Protein AF-0000000086060102 (afdb_homodimer)

Nearest PDB structures (foldseek):
  3urg-assembly1_A  TM=8.839E-01  e=3.719E-09  Nostoc sp. PCC 7120 = FACHB-418
  2p0q-assembly1_A  TM=8.408E-01  e=8.972E-09  Nostoc sp. PCC 7120 = FACHB-418
  7csp-assembly2_B  TM=5.349E-01  e=4.232E-01  Mus musculus
  7cso-assembly4_D  TM=5.113E-01  e=1.947E+00  Mus musculus
  7nyo-assembly2_DDD  TM=5.504E-01  e=4.429E+00  Homo sapiens

Secondary structure (DSSP, 8-state):
--HHHHHHHHHHHIIIIITT--SHHHHHHHHHHHHHHH--SSEEEEE-S--TT--PPTT-EEEEEEE-S--S-SS--EEEEEETTEEEEEEGGGEEE-S--HHHHHHHHHHHHHHHHTTT--/--HHHHHHHHHHHIIIIITT--SHHHHHHHHHHHHHHH--SSEEEEE-S--TT--PPTT-EEEEEEE-S--S-SS--EEEEEETTEEEEEEGGGEEE-S--HHHHHHHHHHHHHHHHTTT--

Solvent-accessible surface area (backbone atoms only — not comparable to full-atom values): 13382 Å² total; per-residue (Å²): 134,55,71,65,58,48,51,56,46,48,53,48,45,40,67,69,31,45,70,87,24,90,44,61,63,42,32,32,52,29,44,53,51,51,46,62,70,45,42,69,70,65,40,51,26,28,27,72,46,68,47,59,54,34,71,60,46,63,70,43,70,37,44,34,62,46,67,45,89,68,83,75,36,58,80,62,55,46,28,21,28,51,57,94,92,29,68,23,22,38,57,48,83,28,47,40,75,65,90,67,58,67,54,31,50,49,47,54,49,49,45,49,52,43,62,73,43,51,78,62,81,106,135,53,71,64,59,48,50,54,47,47,52,48,45,40,67,70,31,46,71,88,23,90,45,61,63,43,32,31,52,31,45,53,51,50,45,60,70,45,42,71,69,66,41,52,28,28,26,73,46,67,46,57,55,34,72,62,47,63,70,44,69,35,43,34,62,46,68,44,90,68,82,74,35,59,80,61,54,46,28,21,29,51,57,95,94,28,67,23,23,41,57,49,81,28,46,40,76,63,91,66,58,67,54,32,50,48,46,53,50,50,46,49,53,45,61,74,42,50,78,63,82,106

Sequence (244 aa):
MTQETNKERNKRIRREILTDAYTASERAISWCYYLECEMTFPFQARCVEERGISPLREVEKVPVVGMTDEVVSSREMFVLVEWMDREFGVLLSQLEVLDVDQDTRDAVDDWHYWNGDGDRLGMTQETNKERNKRIRREILTDAYTASERAISWCYYLECEMTFPFQARCVEERGISPLREVEKVPVVGMTDEVVSSREMFVLVEWMDREFGVLLSQLEVLDVDQDTRDAVDDWHYWNGDGDRLG

InterPro domains:
  IPR020994 Uncharacterised protein family, calcium binding protein, CcbP [PF11535] (11-114)

Foldseek 3Di:
DDPVVVVVLVVVCCVQQVVPQPDLQSSLVSLQVLLQVQFDDWFKKFFCDDDPVDPDDGGDIWIFGGWDPDDPDSLWTWTWTADPNDTDTDTLLRIDTDDGDPSNNSSSVSSNVCSVCVVPPD/DDPVVVVVLVVVCCVQQVVPQPDLQSSLVSLQVLLQVQFDDWFKKFFCDDDPVDPDDGGDIWIFGGFDPDDPDSLWTWTWTADPNDTDTDTLLRIDTDDGDPSNNSSSVSSNVCSVCVVPPD

Structure (mmCIF, N/CA/C/O backbone):
data_AF-0000000086060102-model_v1
#
loop_
_entity.id
_entity.type
_entity.pdbx_description
1 polymer 'Calcium-binding protein'
#
loop_
_atom_site.group_PDB
_atom_site.id
_atom_site.type_symbol
_atom_site.label_atom_id
_atom_site.label_alt_id
_atom_site.label_comp_id
_atom_site.label_asym_id
_atom_site.label_entity_id
_atom_site.label_seq_id
_atom_site.pdbx_PDB_ins_code
_atom_site.Cartn_x
_atom_site.Cartn_y
_atom_site.Cartn_z
_atom_site.occupancy
_atom_site.B_iso_or_equiv
_atom_site.auth_seq_id
_atom_site.auth_comp_id
_atom_site.auth_asym_id
_atom_site.auth_atom_id
_atom_site.pdbx_PDB_model_num
ATOM 1 N N . MET A 1 1 ? 16.828 -21 -11.156 1 59.12 1 MET A N 1
ATOM 2 C CA . MET A 1 1 ? 15.906 -20.734 -12.242 1 59.12 1 MET A CA 1
ATOM 3 C C . MET A 1 1 ? 16.594 -20.875 -13.594 1 59.12 1 MET A C 1
ATOM 5 O O . MET A 1 1 ? 17.578 -20.188 -13.867 1 59.12 1 MET A O 1
ATOM 9 N N . THR A 1 2 ? 16.25 -21.984 -14.312 1 75.69 2 THR A N 1
ATOM 10 C CA . THR A 1 2 ? 16.969 -22.297 -15.539 1 75.69 2 THR A CA 1
ATOM 11 C C . THR A 1 2 ? 16.531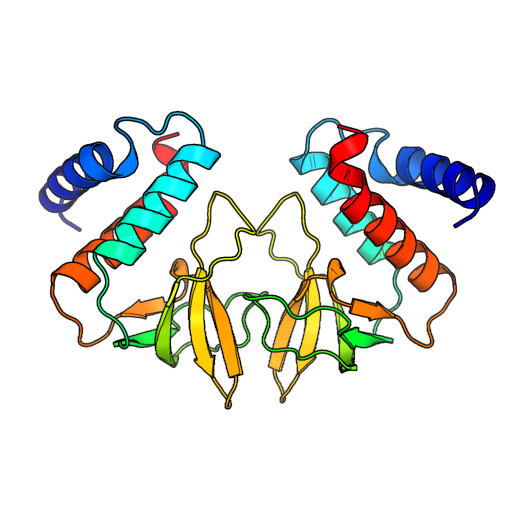 -21.391 -16.688 1 75.69 2 THR A C 1
ATOM 13 O O . THR A 1 2 ? 15.484 -20.75 -16.594 1 75.69 2 THR A O 1
ATOM 16 N N . GLN A 1 3 ? 17.438 -21.156 -17.531 1 76.38 3 GLN A N 1
ATOM 17 C CA . GLN A 1 3 ? 17.219 -20.375 -18.734 1 76.38 3 GLN A CA 1
ATOM 18 C C . GLN A 1 3 ? 15.93 -20.797 -19.438 1 76.38 3 GLN A C 1
ATOM 20 O O . GLN A 1 3 ? 15.188 -19.938 -19.938 1 76.38 3 GLN A O 1
ATOM 25 N N . GLU A 1 4 ? 15.656 -22.109 -19.406 1 77.62 4 GLU A N 1
ATOM 26 C CA . GLU A 1 4 ? 14.469 -22.625 -20.078 1 77.62 4 GLU A CA 1
ATOM 27 C C . GLU A 1 4 ? 13.195 -22.219 -19.344 1 77.62 4 GLU A C 1
ATOM 29 O O . GLU A 1 4 ? 12.195 -21.859 -19.969 1 77.62 4 GLU A O 1
ATOM 34 N N . THR A 1 5 ? 13.281 -22.281 -18.109 1 84.31 5 THR A N 1
ATOM 35 C CA . THR A 1 5 ? 12.133 -21.891 -17.312 1 84.31 5 THR A CA 1
ATOM 36 C C . THR A 1 5 ? 11.82 -20.406 -17.516 1 84.31 5 THR A C 1
ATOM 38 O O . THR A 1 5 ? 10.656 -20.016 -17.609 1 84.31 5 THR A O 1
ATOM 41 N N . ASN A 1 6 ? 12.836 -19.781 -17.75 1 89.25 6 ASN A N 1
ATOM 42 C CA . ASN A 1 6 ? 12.656 -18.344 -17.953 1 89.25 6 ASN A CA 1
ATOM 43 C C . ASN A 1 6 ? 12.078 -18.031 -19.328 1 89.25 6 ASN A C 1
ATOM 45 O O . ASN A 1 6 ? 11.281 -17.109 -19.469 1 89.25 6 ASN A O 1
ATOM 49 N N . LYS A 1 7 ? 12.547 -18.828 -20.25 1 90.81 7 LYS A N 1
ATOM 50 C CA . LYS A 1 7 ? 12.031 -18.625 -21.594 1 90.81 7 LYS A CA 1
ATOM 51 C C . LYS A 1 7 ? 10.531 -18.891 -21.656 1 90.81 7 LYS A C 1
ATOM 53 O O . LYS A 1 7 ? 9.781 -18.125 -22.266 1 90.81 7 LYS A O 1
ATOM 58 N N . GLU A 1 8 ? 10.102 -19.984 -21.125 1 91.94 8 GLU A N 1
ATOM 59 C CA . GLU A 1 8 ? 8.688 -20.328 -21.094 1 91.94 8 GLU A CA 1
ATOM 60 C C . GLU A 1 8 ? 7.879 -19.297 -20.312 1 91.94 8 GLU A C 1
ATOM 62 O O . GLU A 1 8 ? 6.773 -18.938 -20.719 1 91.94 8 GLU A O 1
ATOM 67 N N . ARG A 1 9 ? 8.422 -18.922 -19.25 1 93.12 9 ARG A N 1
ATOM 68 C CA . ARG A 1 9 ? 7.777 -17.906 -18.422 1 93.12 9 ARG A CA 1
ATOM 69 C C . ARG A 1 9 ? 7.625 -16.594 -19.203 1 93.12 9 ARG A C 1
ATOM 71 O O . ARG A 1 9 ? 6.562 -15.977 -19.188 1 93.12 9 ARG A O 1
ATOM 78 N N . ASN A 1 10 ? 8.648 -16.25 -19.875 1 94.06 10 ASN A N 1
ATOM 79 C CA . ASN A 1 10 ? 8.609 -15.031 -20.672 1 94.06 10 ASN A CA 1
ATOM 80 C C . ASN A 1 10 ? 7.527 -15.102 -21.75 1 94.06 10 ASN A C 1
ATOM 82 O O . ASN A 1 10 ? 6.805 -14.133 -21.969 1 94.06 10 ASN A O 1
ATOM 86 N N . LYS A 1 11 ? 7.523 -16.203 -22.391 1 94.38 11 LYS A N 1
ATOM 87 C CA . LYS A 1 11 ? 6.492 -16.391 -23.406 1 94.38 11 LYS A CA 1
ATOM 88 C C . LYS A 1 11 ? 5.094 -16.281 -22.812 1 94.38 11 LYS A C 1
ATOM 90 O O . LYS A 1 11 ? 4.219 -15.625 -23.375 1 94.38 11 LYS A O 1
ATOM 95 N N . ARG A 1 12 ? 4.926 -16.891 -21.719 1 95.38 12 ARG A N 1
ATOM 96 C CA . ARG A 1 12 ? 3.637 -16.859 -21.031 1 95.38 12 ARG A CA 1
ATOM 97 C C . ARG A 1 12 ? 3.275 -15.445 -20.625 1 95.38 12 ARG A C 1
ATOM 99 O O . ARG A 1 12 ? 2.156 -14.984 -20.859 1 95.38 12 ARG A O 1
ATOM 106 N N . ILE A 1 13 ? 4.172 -14.727 -20.016 1 95.12 13 ILE A N 1
ATOM 107 C CA . ILE A 1 13 ? 3.943 -13.359 -19.547 1 95.12 13 ILE A CA 1
ATOM 108 C C . ILE A 1 13 ? 3.623 -12.461 -20.75 1 95.12 13 ILE A C 1
ATOM 110 O O . ILE A 1 13 ? 2.732 -11.617 -20.672 1 95.12 13 ILE A O 1
ATOM 114 N N . ARG A 1 14 ? 4.371 -12.664 -21.812 1 95.25 14 ARG A N 1
ATOM 115 C CA . ARG A 1 14 ? 4.105 -11.867 -23.016 1 95.25 14 ARG A CA 1
ATOM 116 C C . ARG A 1 14 ? 2.691 -12.117 -23.531 1 95.25 14 ARG A C 1
ATOM 118 O O . ARG A 1 14 ? 1.974 -11.172 -23.859 1 95.25 14 ARG A O 1
ATOM 125 N N . ARG A 1 15 ? 2.305 -13.305 -23.594 1 95.88 15 ARG A N 1
ATOM 126 C CA . ARG A 1 15 ? 1.016 -13.688 -24.156 1 95.88 15 ARG A CA 1
ATOM 127 C C . ARG A 1 15 ? -0.131 -13.266 -23.25 1 95.88 15 ARG A C 1
ATOM 129 O O . ARG A 1 15 ? -1.146 -12.75 -23.719 1 95.88 15 ARG A O 1
ATOM 136 N N . GLU A 1 16 ? 0.028 -13.484 -21.969 1 95.62 16 GLU A N 1
ATOM 137 C CA . GLU A 1 16 ? -1.075 -13.32 -21.016 1 95.62 16 GLU A CA 1
ATOM 138 C C . GLU A 1 16 ? -1.132 -11.891 -20.484 1 95.62 16 GLU A C 1
ATOM 140 O O . GLU A 1 16 ? -2.203 -11.398 -20.125 1 95.62 16 GLU A O 1
ATOM 145 N N . ILE A 1 17 ? 0.034 -11.18 -20.453 1 95.56 17 ILE A N 1
ATOM 146 C CA . ILE A 1 17 ? 0.089 -9.906 -19.75 1 95.56 17 ILE A CA 1
ATOM 147 C C . ILE A 1 17 ? 0.401 -8.781 -20.734 1 95.56 17 ILE A C 1
ATOM 149 O O . ILE A 1 17 ? -0.274 -7.75 -20.734 1 95.56 17 ILE A O 1
ATOM 153 N N . LEU A 1 18 ? 1.316 -8.93 -21.672 1 95.19 18 LEU A N 1
ATOM 154 C CA . LEU A 1 18 ? 1.938 -7.824 -22.391 1 95.19 18 LEU A CA 1
ATOM 155 C C . LEU A 1 18 ? 1.266 -7.605 -23.734 1 95.19 18 LEU A C 1
ATOM 157 O O . LEU A 1 18 ? 1.419 -6.543 -24.344 1 95.19 18 LEU A O 1
ATOM 161 N N . THR A 1 19 ? 0.539 -8.57 -24.297 1 94.19 19 THR A N 1
ATOM 162 C CA . THR A 1 19 ? 0.024 -8.516 -25.656 1 94.19 19 THR A CA 1
ATOM 163 C C . THR A 1 19 ? -0.756 -7.23 -25.891 1 94.19 19 THR A C 1
ATOM 165 O O . THR A 1 19 ? -0.525 -6.531 -26.891 1 94.19 19 THR A O 1
ATOM 168 N N . ASP A 1 20 ? -1.619 -6.766 -25.078 1 93.88 20 ASP A N 1
ATOM 169 C CA . ASP A 1 20 ? -2.455 -5.59 -25.297 1 93.88 20 ASP A CA 1
ATOM 170 C C . ASP A 1 20 ? -2.326 -4.602 -24.141 1 93.88 20 ASP A C 1
ATOM 172 O O . ASP A 1 20 ? -3.268 -3.865 -23.844 1 93.88 20 ASP A O 1
ATOM 176 N N . ALA A 1 21 ? -1.286 -4.648 -23.438 1 95.62 21 ALA A N 1
ATOM 177 C CA . ALA A 1 21 ? -1.018 -3.781 -22.297 1 95.62 21 ALA A CA 1
ATOM 178 C C . ALA A 1 21 ? 0.251 -2.963 -22.516 1 95.62 21 ALA A C 1
ATOM 180 O O . ALA A 1 21 ? 1.354 -3.422 -22.203 1 95.62 21 ALA A O 1
ATOM 181 N N . TYR A 1 22 ? 0.11 -1.714 -22.969 1 94.94 22 TYR A N 1
ATOM 182 C CA . TYR A 1 22 ? 1.25 -0.94 -23.453 1 94.94 22 TYR A CA 1
ATOM 183 C C . TYR A 1 22 ? 1.698 0.074 -22.406 1 94.94 22 TYR A C 1
ATOM 185 O O . TYR A 1 22 ? 2.781 0.652 -22.516 1 94.94 22 TYR A O 1
ATOM 193 N N . THR A 1 23 ? 0.917 0.319 -21.422 1 93.38 23 THR A N 1
ATOM 194 C CA . THR A 1 23 ? 1.262 1.248 -20.359 1 93.38 23 THR A CA 1
ATOM 195 C C . THR A 1 23 ? 1.376 0.517 -19.016 1 93.38 23 THR A C 1
ATOM 197 O O . THR A 1 23 ? 0.862 -0.594 -18.875 1 93.38 23 THR A O 1
ATOM 200 N N . ALA A 1 24 ? 2.002 1.102 -18.141 1 89.44 24 ALA A N 1
ATOM 201 C CA . ALA A 1 24 ? 2.158 0.521 -16.797 1 89.44 24 ALA A CA 1
ATOM 202 C C . ALA A 1 24 ? 0.801 0.199 -16.188 1 89.44 24 ALA A C 1
ATOM 204 O O . ALA A 1 24 ? 0.637 -0.84 -15.539 1 89.44 24 ALA A O 1
ATOM 205 N N . SER A 1 25 ? -0.11 1.132 -16.406 1 91.25 25 SER A N 1
ATOM 206 C CA . SER A 1 25 ? -1.451 0.947 -15.859 1 91.25 25 SER A CA 1
ATOM 207 C C . SER A 1 25 ? -2.15 -0.246 -16.5 1 91.25 25 SER A C 1
ATOM 209 O O . SER A 1 25 ? -2.822 -1.021 -15.82 1 91.25 25 SER A O 1
ATOM 211 N N . GLU A 1 26 ? -1.968 -0.38 -17.75 1 95.38 26 GLU A N 1
ATOM 212 C CA . GLU A 1 26 ? -2.574 -1.501 -18.453 1 95.38 26 GLU A CA 1
ATOM 213 C C . GLU A 1 26 ? -1.956 -2.828 -18.031 1 95.38 26 GLU A C 1
ATOM 215 O O . GLU A 1 26 ? -2.666 -3.82 -17.844 1 95.38 26 GLU A O 1
ATOM 220 N N . ARG A 1 27 ? -0.706 -2.857 -17.875 1 95.56 27 ARG A N 1
ATOM 221 C CA . ARG A 1 27 ? -0.009 -4.059 -17.422 1 95.56 27 ARG A CA 1
ATOM 222 C C . ARG A 1 27 ? -0.45 -4.461 -16.031 1 95.56 27 ARG A C 1
ATOM 224 O O . ARG A 1 27 ? -0.627 -5.648 -15.742 1 95.56 27 ARG A O 1
ATOM 231 N N . ALA A 1 28 ? -0.632 -3.443 -15.195 1 94.5 28 ALA A N 1
ATOM 232 C CA . ALA A 1 28 ? -1.115 -3.723 -13.852 1 94.5 28 ALA A CA 1
ATOM 233 C C . ALA A 1 28 ? -2.482 -4.398 -13.883 1 94.5 28 ALA A C 1
ATOM 235 O O . ALA A 1 28 ? -2.711 -5.387 -13.18 1 94.5 28 ALA A O 1
ATOM 236 N N . ILE A 1 29 ? -3.332 -3.836 -14.672 1 95.12 29 ILE A N 1
ATOM 237 C CA . ILE A 1 29 ? -4.668 -4.406 -14.805 1 95.12 29 ILE A CA 1
ATOM 238 C C . ILE A 1 29 ? -4.566 -5.844 -15.305 1 95.12 29 ILE A C 1
ATOM 240 O O . ILE A 1 29 ? -5.238 -6.738 -14.781 1 95.12 29 ILE A O 1
ATOM 244 N N . SER A 1 30 ? -3.82 -6.055 -16.281 1 96.44 30 SER A N 1
ATOM 245 C CA . SER A 1 30 ? -3.646 -7.383 -16.859 1 96.44 30 SER A CA 1
ATOM 246 C C . SER A 1 30 ? -3.111 -8.367 -15.812 1 96.44 30 SER A C 1
ATOM 248 O O . SER A 1 30 ? -3.594 -9.5 -15.719 1 96.44 30 SER A O 1
ATOM 250 N N . TRP A 1 31 ? -2.154 -7.941 -15.07 1 96.19 31 TRP A N 1
ATOM 251 C CA . TRP A 1 31 ? -1.62 -8.797 -14.008 1 96.19 31 TRP A CA 1
ATOM 252 C C . TRP A 1 31 ? -2.705 -9.148 -13 1 96.19 31 TRP A C 1
ATOM 254 O O . TRP A 1 31 ? -2.83 -10.312 -12.594 1 96.19 31 TRP A O 1
ATOM 264 N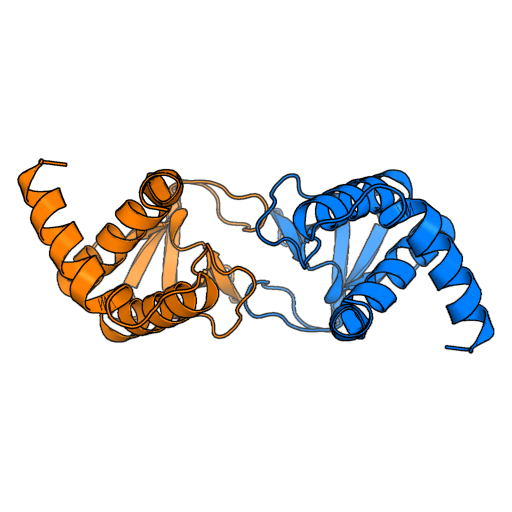 N . CYS A 1 32 ? -3.381 -8.172 -12.586 1 96.12 32 CYS A N 1
ATOM 265 C CA . CYS A 1 32 ? -4.434 -8.406 -11.609 1 96.12 32 CYS A CA 1
ATOM 266 C C . CYS A 1 32 ? -5.414 -9.461 -12.102 1 96.12 32 CYS A C 1
ATOM 268 O O . CYS A 1 32 ? -5.738 -10.406 -11.383 1 96.12 32 CYS A O 1
ATOM 270 N N . TYR A 1 33 ? -5.832 -9.352 -13.32 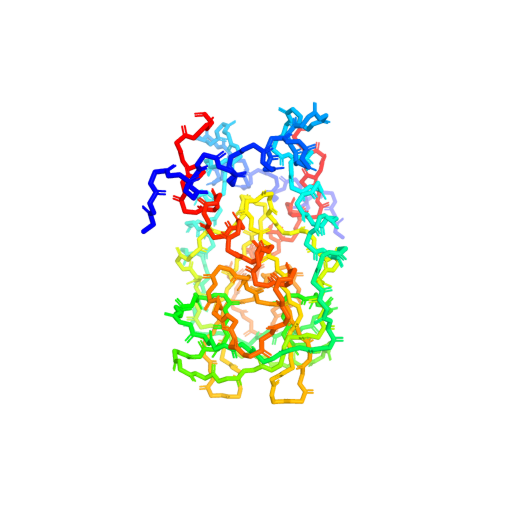1 96.12 33 TYR A N 1
ATOM 271 C CA . TYR A 1 33 ? -6.781 -10.289 -13.906 1 96.12 33 TYR A CA 1
ATOM 272 C C . TYR A 1 33 ? -6.164 -11.68 -14.039 1 96.12 33 TYR A C 1
ATOM 274 O O . TYR A 1 33 ? -6.805 -12.688 -13.727 1 96.12 33 TYR A O 1
ATOM 282 N N . TYR A 1 34 ? -4.973 -11.75 -14.562 1 97.62 34 TYR A N 1
ATOM 283 C CA . TYR A 1 34 ? -4.266 -13.016 -14.734 1 97.62 34 TYR A CA 1
ATOM 284 C C . TYR A 1 34 ? -4.145 -13.758 -13.406 1 97.62 34 TYR A C 1
ATOM 286 O O . TYR A 1 34 ? -4.484 -14.938 -13.32 1 97.62 34 TYR A O 1
ATOM 294 N N . LEU A 1 35 ? -3.684 -13.07 -12.367 1 98 35 LEU A N 1
ATOM 295 C CA . LEU A 1 35 ? -3.508 -13.68 -11.055 1 98 35 LEU A CA 1
ATOM 296 C C . LEU A 1 35 ? -4.848 -14.141 -10.484 1 98 35 LEU A C 1
ATOM 298 O O . LEU A 1 35 ? -4.961 -15.266 -9.984 1 98 35 LEU A O 1
ATOM 302 N N . GLU A 1 36 ? -5.801 -13.281 -10.57 1 97.62 36 GLU A N 1
ATOM 303 C CA . GLU A 1 36 ? -7.133 -13.609 -10.07 1 97.62 36 GLU A CA 1
ATOM 304 C C . GLU A 1 36 ? -7.684 -14.859 -10.75 1 97.62 36 GLU A C 1
ATOM 306 O O . GLU A 1 36 ? -8.328 -15.688 -10.109 1 97.62 36 GLU A O 1
ATOM 311 N N . CYS A 1 37 ? -7.477 -14.992 -11.992 1 97.69 37 CYS A N 1
ATOM 312 C CA . CYS A 1 37 ? -8 -16.109 -12.781 1 97.69 37 CYS A CA 1
ATOM 313 C C . CYS A 1 37 ? -7.254 -17.391 -12.477 1 97.69 37 CYS A C 1
ATOM 315 O O . CYS A 1 37 ? -7.855 -18.469 -12.414 1 97.69 37 CYS A O 1
ATOM 317 N N . GLU A 1 38 ? -5.973 -17.312 -12.32 1 98.31 38 GLU A N 1
ATOM 318 C CA . GLU A 1 38 ? -5.137 -18.516 -12.25 1 98.31 38 GLU A CA 1
ATOM 319 C C . GLU A 1 38 ? -5.031 -19.031 -10.812 1 98.31 38 GLU A C 1
ATOM 321 O O . GLU A 1 38 ? -4.84 -20.219 -10.586 1 98.31 38 GLU A O 1
ATOM 326 N N . MET A 1 39 ? -5.109 -18.188 -9.844 1 98.62 39 MET A N 1
ATOM 327 C CA . MET A 1 39 ? -4.941 -18.609 -8.453 1 98.62 39 MET A CA 1
ATOM 328 C C . MET A 1 39 ? -6.23 -19.203 -7.906 1 98.62 39 MET A C 1
ATOM 330 O O . MET A 1 39 ? -7.32 -18.688 -8.164 1 98.62 39 MET A O 1
ATOM 334 N N . THR A 1 40 ? -6.086 -20.25 -7.109 1 98.75 40 THR A N 1
ATOM 335 C CA . THR A 1 40 ? -7.211 -20.859 -6.418 1 98.75 40 THR A CA 1
ATOM 336 C C . THR A 1 40 ? -7.195 -20.516 -4.934 1 98.75 40 THR A C 1
ATOM 338 O O . THR A 1 40 ? -6.277 -20.906 -4.207 1 98.75 40 THR A O 1
ATOM 341 N N . PHE A 1 41 ? -8.234 -19.891 -4.445 1 98.44 41 PHE A N 1
ATOM 342 C CA . PHE A 1 41 ? -8.328 -19.438 -3.059 1 98.44 41 PHE A CA 1
ATOM 343 C C . PHE A 1 41 ? -9.297 -20.312 -2.273 1 98.44 41 PHE A C 1
ATOM 345 O O . PHE A 1 41 ? -10.227 -20.891 -2.846 1 98.44 41 PHE A O 1
ATOM 352 N N . PRO A 1 42 ? -9.109 -20.391 -1.006 1 98.62 42 PRO A N 1
ATOM 353 C CA . PRO A 1 42 ? -7.977 -19.859 -0.234 1 98.62 42 PRO A CA 1
ATOM 354 C C . PRO A 1 42 ? -6.758 -20.781 -0.278 1 98.62 42 PRO A C 1
ATOM 356 O O . PRO A 1 42 ? -6.883 -21.969 -0.611 1 98.62 42 PRO A O 1
ATOM 359 N N . PHE A 1 43 ? -5.527 -20.25 0.024 1 98.81 43 PHE A N 1
ATOM 360 C CA . PHE A 1 43 ? -4.324 -21.062 0.186 1 98.81 43 PHE A CA 1
ATOM 361 C C . PHE A 1 43 ? -3.42 -20.469 1.263 1 98.81 43 PHE A C 1
ATOM 363 O O . PHE A 1 43 ? -3.549 -19.297 1.619 1 98.81 43 PHE A O 1
ATOM 370 N N . GLN A 1 44 ? -2.559 -21.25 1.773 1 98.69 44 GLN A N 1
ATOM 371 C CA . GLN A 1 44 ? -1.613 -20.812 2.797 1 98.69 44 GLN A CA 1
ATOM 372 C C . GLN A 1 44 ? -0.35 -20.234 2.166 1 98.69 44 GLN A C 1
ATOM 374 O O . GLN A 1 44 ? 0.16 -20.766 1.181 1 98.69 44 GLN A O 1
ATOM 379 N N . ALA A 1 45 ? 0.099 -19.141 2.693 1 98.69 45 ALA A N 1
ATOM 380 C CA . ALA A 1 45 ? 1.368 -18.531 2.307 1 98.69 45 ALA A CA 1
ATOM 381 C C . ALA A 1 45 ? 2.191 -18.156 3.535 1 98.69 45 ALA A C 1
ATOM 383 O O . ALA A 1 45 ? 1.661 -18.078 4.645 1 98.69 45 ALA A O 1
ATOM 384 N N . ARG A 1 46 ? 3.393 -17.953 3.322 1 98.81 46 ARG A N 1
ATOM 385 C CA . ARG A 1 46 ? 4.324 -17.547 4.367 1 98.81 46 ARG A CA 1
ATOM 386 C C . ARG A 1 46 ? 4.984 -16.219 4.02 1 98.81 46 ARG A C 1
ATOM 388 O O . ARG A 1 46 ? 5.371 -15.992 2.871 1 98.81 46 ARG A O 1
ATOM 395 N N . CYS A 1 47 ? 5.07 -15.43 5.016 1 98.75 47 CYS A N 1
ATOM 396 C CA . CYS A 1 47 ? 5.781 -14.172 4.805 1 98.75 47 CYS A CA 1
ATOM 397 C C . CYS A 1 47 ? 7.285 -14.398 4.746 1 98.75 47 CYS A C 1
ATOM 399 O O . CYS A 1 47 ? 7.875 -14.93 5.684 1 98.75 47 CYS A O 1
ATOM 401 N N . VAL A 1 48 ? 7.895 -13.953 3.719 1 98.19 48 VAL A N 1
ATOM 402 C CA . VAL A 1 48 ? 9.32 -14.211 3.549 1 98.19 48 VAL A CA 1
ATOM 403 C C . VAL A 1 48 ? 10.094 -12.891 3.568 1 98.19 48 VAL A C 1
ATOM 405 O O . VAL A 1 48 ? 11.32 -12.891 3.553 1 98.19 48 VAL A O 1
ATOM 408 N N . GLU A 1 49 ? 9.43 -11.766 3.533 1 97.19 49 GLU A N 1
ATOM 409 C CA . GLU A 1 49 ? 10.016 -10.43 3.588 1 97.19 49 GLU A CA 1
ATOM 410 C C . GLU A 1 49 ? 9.117 -9.461 4.352 1 97.19 49 GLU A C 1
ATOM 412 O O . GLU A 1 49 ? 7.965 -9.25 3.975 1 97.19 49 GLU A O 1
ATOM 417 N N . GLU A 1 50 ? 9.688 -8.914 5.391 1 97.06 50 GLU A N 1
ATOM 418 C CA . GLU A 1 50 ? 8.938 -7.891 6.109 1 97.06 50 GLU A CA 1
ATOM 419 C C . GLU A 1 50 ? 8.867 -6.594 5.309 1 97.06 50 GLU A C 1
ATOM 421 O O . GLU A 1 50 ? 9.867 -6.156 4.738 1 97.06 50 GLU A O 1
ATOM 426 N N . ARG A 1 51 ? 7.684 -6.043 5.234 1 96.12 51 ARG A N 1
ATOM 427 C CA . ARG A 1 51 ? 7.469 -4.773 4.547 1 96.12 51 ARG A CA 1
ATOM 428 C C . ARG A 1 51 ? 6.938 -3.713 5.504 1 96.12 51 ARG A C 1
ATOM 430 O O . ARG A 1 51 ? 6.148 -4.016 6.398 1 96.12 51 ARG A O 1
ATOM 437 N N . GLY A 1 52 ? 7.281 -2.484 5.281 1 96.12 52 GLY A N 1
ATOM 438 C CA . GLY A 1 52 ? 6.891 -1.393 6.156 1 96.12 52 GLY A CA 1
ATOM 439 C C . GLY A 1 52 ? 5.398 -1.129 6.152 1 96.12 52 GLY A C 1
ATOM 440 O O . GLY A 1 52 ? 4.871 -0.498 7.074 1 96.12 52 GLY A O 1
ATOM 441 N N . ILE A 1 53 ? 4.691 -1.606 5.164 1 96.56 53 ILE A N 1
ATOM 442 C CA . ILE A 1 53 ? 3.275 -1.291 5.027 1 96.56 53 ILE A CA 1
ATOM 443 C C . ILE A 1 53 ? 2.436 -2.518 5.379 1 96.56 53 ILE A C 1
ATOM 445 O O . ILE A 1 53 ? 1.257 -2.594 5.027 1 96.56 53 ILE A O 1
ATOM 449 N N . SER A 1 54 ? 2.99 -3.498 5.98 1 96.62 54 SER A N 1
ATOM 450 C CA . SER A 1 54 ? 2.354 -4.746 6.387 1 96.62 54 SER A CA 1
ATOM 451 C C . SER A 1 54 ? 2.77 -5.148 7.797 1 96.62 54 SER A C 1
ATOM 453 O O . SER A 1 54 ? 3.932 -4.992 8.172 1 96.62 54 SER A O 1
ATOM 455 N N . PRO A 1 55 ? 1.852 -5.738 8.562 1 97.94 55 PRO A N 1
ATOM 456 C CA . PRO A 1 55 ? 2.191 -6.121 9.938 1 97.94 55 PRO A CA 1
ATOM 457 C C . PRO A 1 55 ? 2.852 -7.496 10.023 1 97.94 55 PRO A C 1
ATOM 459 O O . PRO A 1 55 ? 3.291 -7.91 11.102 1 97.94 55 PRO A O 1
ATOM 462 N N . LEU A 1 56 ? 2.898 -8.195 8.953 1 98.19 56 LEU A N 1
ATOM 463 C CA . LEU A 1 56 ? 3.367 -9.578 8.977 1 98.19 56 LEU A CA 1
ATOM 464 C C . LEU A 1 56 ? 4.867 -9.633 9.234 1 98.19 56 LEU A C 1
ATOM 466 O O . LEU A 1 56 ? 5.625 -8.82 8.703 1 98.19 56 LEU A O 1
ATOM 470 N N . ARG A 1 57 ? 5.246 -10.555 10 1 98.06 57 ARG A N 1
ATOM 471 C CA . ARG A 1 57 ? 6.656 -10.852 10.227 1 98.06 57 ARG A CA 1
ATOM 472 C C . ARG A 1 57 ? 7.105 -12.047 9.398 1 98.06 57 ARG A C 1
ATOM 474 O O . ARG A 1 57 ? 6.289 -12.898 9.031 1 98.06 57 ARG A O 1
ATOM 481 N N . GLU A 1 58 ? 8.367 -12.078 9.164 1 97.88 58 GLU A N 1
ATOM 482 C CA . GLU A 1 58 ? 8.922 -13.234 8.461 1 97.88 58 GLU A CA 1
ATOM 483 C C . GLU A 1 58 ? 8.539 -14.539 9.156 1 97.88 58 GLU A C 1
ATOM 485 O O . GLU A 1 58 ? 8.492 -14.602 10.391 1 97.88 58 GLU A O 1
ATOM 490 N N . VAL A 1 59 ? 8.172 -15.539 8.398 1 97.81 59 VAL A N 1
ATOM 491 C CA . VAL A 1 59 ? 7.91 -16.922 8.789 1 97.81 59 VAL A CA 1
ATOM 492 C C . VAL A 1 59 ? 6.441 -17.078 9.18 1 97.81 59 VAL A C 1
ATOM 494 O O . VAL A 1 59 ? 5.926 -18.203 9.219 1 97.81 59 VAL A O 1
ATOM 497 N N . GLU A 1 60 ? 5.801 -15.984 9.453 1 98.38 60 GLU A N 1
ATOM 498 C CA . GLU A 1 60 ? 4.379 -16.094 9.766 1 98.38 60 GLU A CA 1
ATOM 499 C C . GLU A 1 60 ? 3.592 -16.641 8.586 1 98.38 60 GLU A C 1
ATOM 501 O O . GLU A 1 60 ? 3.842 -16.281 7.438 1 98.38 60 GLU A O 1
ATOM 506 N N . LYS A 1 61 ? 2.754 -17.578 8.875 1 98.62 61 LYS A N 1
ATOM 507 C CA . LYS A 1 61 ? 1.868 -18.141 7.867 1 98.62 61 LYS A CA 1
ATOM 508 C C . LYS A 1 61 ? 0.491 -17.484 7.906 1 98.62 61 LYS A C 1
ATOM 510 O O . LYS A 1 61 ? -0.048 -17.219 8.984 1 98.62 61 LYS A O 1
ATOM 515 N N . VAL A 1 62 ? -0.034 -17.219 6.777 1 98.69 62 VAL A N 1
ATOM 516 C CA . VAL A 1 62 ? -1.345 -16.578 6.695 1 98.69 62 VAL A CA 1
ATOM 517 C C . VAL A 1 62 ? -2.137 -17.188 5.535 1 98.69 62 VAL A C 1
ATOM 519 O O . VAL A 1 62 ? -1.565 -17.531 4.5 1 98.69 62 VAL A O 1
ATOM 522 N N . PRO A 1 63 ? -3.42 -17.328 5.723 1 98.81 63 PRO A N 1
ATOM 523 C CA . PRO A 1 63 ? -4.25 -17.656 4.566 1 98.81 63 PRO A CA 1
ATOM 524 C C . PRO A 1 63 ? -4.426 -16.5 3.6 1 98.81 63 PRO A C 1
ATOM 526 O O . PRO A 1 63 ? -4.676 -15.367 4.031 1 98.81 63 PRO A O 1
ATOM 529 N N . VAL A 1 64 ? -4.176 -16.734 2.373 1 98.88 64 VAL A N 1
ATOM 530 C CA . VAL A 1 64 ? -4.543 -15.812 1.307 1 98.88 64 VAL A CA 1
ATOM 531 C C . VAL A 1 64 ? -5.938 -16.156 0.784 1 98.88 64 VAL A C 1
ATOM 533 O O . VAL A 1 64 ? -6.184 -17.281 0.344 1 98.88 64 VAL A O 1
ATOM 536 N N . VAL A 1 65 ? -6.82 -15.133 0.767 1 98.69 65 VAL A N 1
ATOM 537 C CA . VAL A 1 65 ? -8.219 -15.492 0.547 1 98.69 65 VAL A CA 1
ATOM 538 C C . VAL A 1 65 ? -8.727 -14.828 -0.73 1 98.69 65 VAL A C 1
ATOM 540 O O . VAL A 1 65 ? -9.867 -15.047 -1.14 1 98.69 65 VAL A O 1
ATOM 543 N N . GLY A 1 66 ? -7.977 -13.953 -1.387 1 98.19 66 GLY A N 1
ATOM 544 C CA . GLY A 1 66 ? -8.367 -13.32 -2.633 1 98.19 66 GLY A CA 1
ATOM 545 C C . GLY A 1 66 ? -7.43 -12.211 -3.059 1 98.19 66 GLY A C 1
ATOM 546 O O . GLY A 1 66 ? -6.348 -12.055 -2.486 1 98.19 66 GLY A O 1
ATOM 547 N N . MET A 1 67 ? -7.773 -11.547 -4.129 1 97.31 67 MET A N 1
ATOM 548 C CA . MET A 1 67 ? -7.109 -10.328 -4.582 1 97.31 67 MET A CA 1
ATOM 549 C C . MET A 1 67 ? -7.805 -9.094 -4.023 1 97.31 67 MET A C 1
ATOM 551 O O . MET A 1 67 ? -9.016 -9.094 -3.814 1 97.31 67 MET A O 1
ATOM 555 N N . THR A 1 68 ? -7.023 -8.086 -3.764 1 95.12 68 THR A N 1
ATOM 556 C CA . THR A 1 68 ? -7.656 -6.832 -3.375 1 95.12 68 THR A CA 1
ATOM 557 C C . THR A 1 68 ? -8.281 -6.145 -4.586 1 95.12 68 THR A C 1
ATOM 559 O O . THR A 1 68 ? -7.824 -6.328 -5.715 1 95.12 68 THR A O 1
ATOM 562 N N . ASP A 1 69 ? -9.305 -5.379 -4.391 1 90.75 69 ASP A N 1
ATOM 563 C CA . ASP A 1 69 ? -9.898 -4.555 -5.438 1 90.75 69 ASP A CA 1
ATOM 564 C C . ASP A 1 69 ? -9.289 -3.154 -5.445 1 90.75 69 ASP A C 1
ATOM 566 O O . ASP A 1 69 ? -9.578 -2.35 -6.332 1 90.75 69 ASP A O 1
ATOM 570 N N . GLU A 1 70 ? -8.492 -2.943 -4.465 1 88.44 70 GLU A N 1
ATOM 571 C CA . GLU A 1 70 ? -7.898 -1.615 -4.352 1 88.44 70 GLU A CA 1
ATOM 572 C C . GLU A 1 70 ? -6.57 -1.54 -5.102 1 88.44 70 GLU A C 1
ATOM 574 O O . GLU A 1 70 ? -5.719 -2.418 -4.957 1 88.44 70 GLU A O 1
ATOM 579 N N . VAL A 1 71 ? -6.484 -0.498 -5.945 1 86.06 71 VAL A N 1
ATOM 580 C CA . VAL A 1 71 ? -5.254 -0.273 -6.699 1 86.06 71 VAL A CA 1
ATOM 581 C C . VAL A 1 71 ? -4.488 0.901 -6.094 1 86.06 71 VAL A C 1
ATOM 583 O O . VAL A 1 71 ? -4.926 2.051 -6.184 1 86.06 71 VAL A O 1
ATOM 586 N N . VAL A 1 72 ? -3.346 0.643 -5.484 1 87.25 72 VAL A N 1
ATOM 587 C CA . VAL A 1 72 ? -2.529 1.662 -4.836 1 87.25 72 VAL A CA 1
ATOM 588 C C . VAL A 1 72 ? -1.297 1.959 -5.688 1 87.25 72 VAL A C 1
ATOM 590 O O . VAL A 1 72 ? -0.75 3.064 -5.637 1 87.25 72 VAL A O 1
ATOM 593 N N . SER A 1 73 ? -0.854 0.995 -6.469 1 89.94 73 SER A N 1
ATOM 594 C CA . SER A 1 73 ? 0.336 1.071 -7.312 1 89.94 73 SER A CA 1
ATOM 595 C C . SER A 1 73 ? 0.164 0.256 -8.586 1 89.94 73 SER A C 1
ATOM 597 O O . SER A 1 73 ? -0.505 -0.78 -8.586 1 89.94 73 SER A O 1
ATOM 599 N N . SER A 1 74 ? 0.777 0.716 -9.586 1 89.12 74 SER A N 1
ATOM 600 C CA . SER A 1 74 ? 0.807 -0.057 -10.82 1 89.12 74 SER A CA 1
ATOM 601 C C . SER A 1 74 ? 1.942 -1.075 -10.812 1 89.12 74 SER A C 1
ATOM 603 O O . SER A 1 74 ? 2.061 -1.891 -11.727 1 89.12 74 SER A O 1
ATOM 605 N N . ARG A 1 75 ? 2.713 -1.128 -9.75 1 90.94 75 ARG A N 1
ATOM 606 C CA . ARG A 1 75 ? 3.912 -1.96 -9.742 1 90.94 75 ARG A CA 1
ATOM 607 C C . ARG A 1 75 ? 3.783 -3.094 -8.734 1 90.94 75 ARG A C 1
ATOM 609 O O . ARG A 1 75 ? 4.613 -4.008 -8.703 1 90.94 75 ARG A O 1
ATOM 616 N N . GLU A 1 76 ? 2.791 -3.008 -7.965 1 93.94 76 GLU A N 1
ATOM 617 C CA . GLU A 1 76 ? 2.646 -4.004 -6.902 1 93.94 76 GLU A CA 1
ATOM 618 C C . GLU A 1 76 ? 1.286 -4.691 -6.977 1 93.94 76 GLU A C 1
ATOM 620 O O . GLU A 1 76 ? 0.314 -4.109 -7.461 1 93.94 76 GLU A O 1
ATOM 625 N N . MET A 1 77 ? 1.247 -5.914 -6.566 1 96.31 77 MET A N 1
ATOM 626 C CA . MET A 1 77 ? 0.008 -6.676 -6.434 1 96.31 77 MET A CA 1
ATOM 627 C C . MET A 1 77 ? -0.292 -6.977 -4.969 1 96.31 77 MET A C 1
ATOM 629 O O . MET A 1 77 ? 0.577 -7.457 -4.242 1 96.31 77 MET A O 1
ATOM 633 N N . PHE A 1 78 ? -1.471 -6.637 -4.617 1 97.44 78 PHE A N 1
ATOM 634 C CA . PHE A 1 78 ? -1.918 -6.934 -3.26 1 97.44 78 PHE A CA 1
ATOM 635 C C . PHE A 1 78 ? -2.873 -8.117 -3.252 1 97.44 78 PHE A C 1
ATOM 637 O O . PHE A 1 78 ? -3.785 -8.195 -4.082 1 97.44 78 PHE A O 1
ATOM 644 N N . VAL A 1 79 ? -2.682 -8.961 -2.26 1 98.62 79 VAL A N 1
ATOM 645 C CA . VAL A 1 79 ? -3.607 -10.062 -2.016 1 98.62 79 VAL A CA 1
ATOM 646 C C . VAL A 1 79 ? -4.242 -9.906 -0.636 1 98.62 79 VAL A C 1
ATOM 648 O O . VAL A 1 79 ? -3.629 -9.352 0.279 1 98.62 79 VAL A O 1
ATOM 651 N N . LEU A 1 80 ? -5.426 -10.344 -0.537 1 98.62 80 LEU A N 1
ATOM 652 C CA . LEU A 1 80 ? -6.148 -10.312 0.731 1 98.62 80 LEU A CA 1
ATOM 653 C C . LEU A 1 80 ? -5.715 -11.461 1.632 1 98.62 80 LEU A C 1
ATOM 655 O O . LEU A 1 80 ? -5.746 -12.625 1.219 1 98.62 80 LEU A O 1
ATOM 659 N N . VAL A 1 81 ? -5.355 -11.141 2.848 1 98.81 81 VAL A N 1
ATOM 660 C CA . VAL A 1 81 ? -5.008 -12.172 3.82 1 98.81 81 VAL A CA 1
ATOM 661 C C . VAL A 1 81 ? -5.941 -12.078 5.027 1 98.81 81 VAL A C 1
ATOM 663 O O . VAL A 1 81 ? -6.605 -11.062 5.227 1 98.81 81 VAL A O 1
ATOM 666 N N . GLU A 1 82 ? -6.062 -13.117 5.75 1 98.31 82 GLU A N 1
ATOM 667 C CA . GLU A 1 82 ? -6.691 -13.125 7.066 1 98.31 82 GLU A CA 1
ATOM 668 C C . GLU A 1 82 ? -5.648 -13.188 8.18 1 98.31 82 GLU A C 1
ATOM 670 O O . GLU A 1 82 ? -4.844 -14.117 8.234 1 98.31 82 GLU A O 1
ATOM 675 N N . TRP A 1 83 ? -5.613 -12.227 9.008 1 97.62 83 TRP A N 1
ATOM 676 C CA . TRP A 1 83 ? -4.652 -12.109 10.102 1 97.62 83 TRP A CA 1
ATOM 677 C C . TRP A 1 83 ? -5.289 -11.422 11.305 1 97.62 83 TRP A C 1
ATOM 679 O O . TRP A 1 83 ? -5.902 -10.359 11.172 1 97.62 83 TRP A O 1
ATOM 689 N N . MET A 1 84 ? -5.301 -12.039 12.516 1 94.88 84 MET A N 1
ATOM 690 C CA . MET A 1 84 ? -5.867 -11.531 13.758 1 94.88 84 MET A CA 1
ATOM 691 C C . MET A 1 84 ? -7.316 -11.102 13.562 1 94.88 84 MET A C 1
ATOM 693 O O . MET A 1 84 ? -7.688 -9.984 13.93 1 94.88 84 MET A O 1
ATOM 697 N N . ASP A 1 85 ? -8.078 -11.836 12.875 1 95.19 85 ASP A N 1
ATOM 698 C CA . ASP A 1 85 ? -9.508 -11.68 12.648 1 95.19 85 ASP A CA 1
ATOM 699 C C . ASP A 1 85 ? -9.797 -10.492 11.734 1 95.19 85 ASP A C 1
ATOM 701 O O . ASP A 1 85 ? -10.875 -9.898 11.805 1 95.19 85 ASP A O 1
ATOM 705 N N . ARG A 1 86 ? -8.797 -10.078 10.961 1 97.5 86 ARG A N 1
ATOM 706 C CA . ARG A 1 86 ? -8.969 -9.023 9.969 1 97.5 86 ARG A CA 1
ATOM 707 C C . ARG A 1 86 ? -8.602 -9.523 8.578 1 97.5 86 ARG A C 1
ATOM 709 O O . ARG A 1 86 ? -7.766 -10.414 8.43 1 97.5 86 ARG A O 1
ATOM 716 N N . GLU A 1 87 ? -9.305 -9.031 7.629 1 97.69 87 GLU A N 1
ATOM 717 C CA . GLU A 1 87 ? -8.977 -9.258 6.227 1 97.69 87 GLU A CA 1
ATOM 718 C C . GLU A 1 87 ? -8.453 -7.984 5.566 1 97.69 87 GLU A C 1
ATOM 720 O O . GLU A 1 87 ? -9.133 -6.953 5.57 1 97.69 87 GLU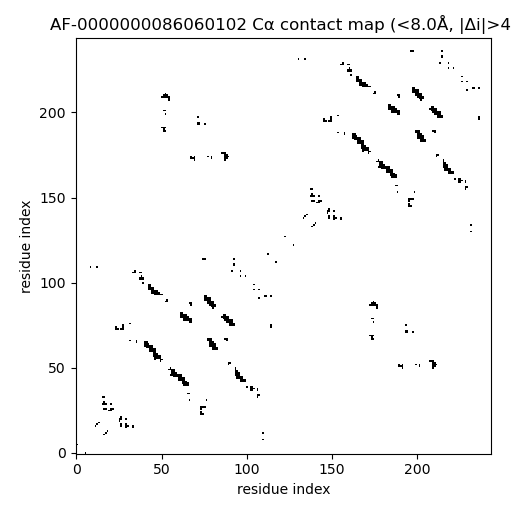 A O 1
ATOM 725 N N . PHE A 1 88 ? -7.285 -8.008 5.02 1 98.12 88 PHE A N 1
ATOM 726 C CA . PHE A 1 88 ? -6.691 -6.844 4.375 1 98.12 88 PHE A CA 1
ATOM 727 C C . PHE A 1 88 ? -5.602 -7.258 3.398 1 98.12 88 PHE A C 1
ATOM 729 O O . PHE A 1 88 ? -5.184 -8.422 3.381 1 98.12 88 PHE A O 1
ATOM 736 N N . GLY A 1 89 ? -5.18 -6.355 2.625 1 98.06 89 GLY A N 1
ATOM 737 C CA . GLY A 1 89 ? -4.246 -6.633 1.547 1 98.06 89 GLY A CA 1
ATOM 738 C C . GLY A 1 89 ? -2.793 -6.523 1.972 1 98.06 89 GLY A C 1
ATOM 739 O O . GLY A 1 89 ? -2.42 -5.594 2.689 1 98.06 89 GLY A O 1
ATOM 740 N N . VAL A 1 90 ? -1.973 -7.449 1.601 1 98 90 VAL A N 1
ATOM 741 C CA . VAL A 1 90 ? -0.518 -7.379 1.694 1 98 90 VAL A CA 1
ATOM 742 C C . VAL A 1 90 ? 0.102 -7.641 0.324 1 98 90 VAL A C 1
ATOM 744 O O . VAL A 1 90 ? -0.561 -8.164 -0.574 1 98 90 VAL A O 1
ATOM 747 N N . LEU A 1 91 ? 1.327 -7.227 0.192 1 97.25 91 LEU A N 1
ATOM 748 C CA . LEU A 1 91 ? 2.008 -7.406 -1.086 1 97.25 91 LEU A CA 1
ATOM 749 C C . LEU A 1 91 ? 2.225 -8.891 -1.381 1 97.25 91 LEU A C 1
ATOM 751 O O . LEU A 1 91 ? 2.721 -9.625 -0.529 1 97.25 91 LEU A O 1
ATOM 755 N N . LEU A 1 92 ? 1.816 -9.297 -2.562 1 98.12 92 LEU A N 1
ATOM 756 C CA . LEU A 1 92 ? 2.084 -10.672 -2.982 1 98.12 92 LEU A CA 1
ATOM 757 C C . LEU A 1 92 ? 3.584 -10.953 -3.002 1 98.12 92 LEU A C 1
ATOM 759 O O . LEU A 1 92 ? 4.016 -12.07 -2.715 1 98.12 92 LEU A O 1
ATOM 763 N N . SER A 1 93 ? 4.418 -9.938 -3.268 1 97 93 SER A N 1
ATOM 764 C CA . SER A 1 93 ? 5.867 -10.062 -3.381 1 97 93 SER A CA 1
ATOM 765 C C . SER A 1 93 ? 6.492 -10.469 -2.051 1 97 93 SER A C 1
ATOM 767 O O . SER A 1 93 ? 7.617 -10.969 -2.016 1 97 93 SER A O 1
ATOM 769 N N . GLN A 1 94 ? 5.84 -10.266 -0.939 1 97.56 94 GLN A N 1
ATOM 770 C CA . GLN A 1 94 ? 6.445 -10.602 0.343 1 97.56 94 GLN A CA 1
ATOM 771 C C . GLN A 1 94 ? 6.062 -12.016 0.78 1 97.56 94 GLN A C 1
ATOM 773 O O . GLN A 1 94 ? 6.434 -12.453 1.868 1 97.56 94 GLN A O 1
ATOM 778 N N . LEU A 1 95 ? 5.266 -12.719 -0.059 1 98.5 95 LEU A N 1
ATOM 779 C CA . LEU A 1 95 ? 4.719 -14.008 0.343 1 98.5 95 LEU A CA 1
ATOM 780 C C . LEU A 1 95 ? 5.297 -15.133 -0.505 1 98.5 95 LEU A C 1
ATOM 782 O O . LEU A 1 95 ? 5.547 -14.953 -1.699 1 98.5 95 LEU A O 1
ATOM 786 N N . GLU A 1 96 ? 5.488 -16.234 0.08 1 98.38 96 GLU A N 1
ATOM 787 C CA . GLU A 1 96 ? 5.746 -17.5 -0.589 1 98.38 96 GLU A CA 1
ATOM 788 C C . GLU A 1 96 ? 4.574 -18.469 -0.411 1 98.38 96 GLU A C 1
ATOM 790 O O . GLU A 1 96 ? 4.074 -18.641 0.701 1 98.38 96 GLU A O 1
ATOM 795 N N . VAL A 1 97 ? 4.195 -19.016 -1.52 1 98.38 97 VAL A N 1
ATOM 796 C CA . VAL A 1 97 ? 3.078 -19.938 -1.418 1 98.38 97 VAL A CA 1
ATOM 797 C C . VAL A 1 97 ? 3.574 -21.281 -0.894 1 98.38 97 VAL A C 1
ATOM 799 O O . VAL A 1 97 ? 4.703 -21.688 -1.177 1 98.38 97 VAL A O 1
ATOM 802 N N . LEU A 1 98 ? 2.863 -21.984 -0.192 1 97.56 98 LEU A N 1
ATOM 803 C CA . LEU A 1 98 ? 3.254 -23.266 0.404 1 97.56 98 LEU A CA 1
ATOM 804 C C . LEU A 1 98 ? 2.676 -24.438 -0.385 1 97.56 98 LEU A C 1
ATOM 806 O O . LEU A 1 98 ? 3.062 -24.656 -1.532 1 97.56 98 LEU A O 1
ATOM 810 N N . ASP A 1 99 ? 1.613 -25.188 -0.003 1 96.19 99 ASP A N 1
ATOM 811 C CA . ASP A 1 99 ? 0.996 -26.328 -0.674 1 96.19 99 ASP A CA 1
ATOM 812 C C . ASP A 1 99 ? -0.195 -25.875 -1.522 1 96.19 99 ASP A C 1
ATOM 814 O O . ASP A 1 99 ? -1.331 -25.859 -1.045 1 96.19 99 ASP A O 1
ATOM 818 N N . VAL A 1 100 ? 0.18 -25.578 -2.809 1 98.06 100 VAL A N 1
ATOM 819 C CA . VAL A 1 100 ? -0.851 -25.078 -3.711 1 98.06 100 VAL A CA 1
ATOM 820 C C . VAL A 1 100 ? -0.856 -25.906 -4.996 1 98.06 100 VAL A C 1
ATOM 822 O O . VAL A 1 100 ? 0.053 -26.703 -5.234 1 98.06 100 VAL A O 1
ATOM 825 N N . ASP A 1 101 ? -1.946 -25.766 -5.797 1 98.31 101 ASP A N 1
ATOM 826 C CA . ASP A 1 101 ? -1.979 -26.391 -7.113 1 98.31 101 ASP A CA 1
ATOM 827 C C . ASP A 1 101 ? -0.963 -25.75 -8.055 1 98.31 101 ASP A C 1
ATOM 829 O O . ASP A 1 101 ? -0.454 -24.656 -7.773 1 98.31 101 ASP A O 1
ATOM 833 N N . GLN A 1 102 ? -0.681 -26.328 -9.117 1 97.69 102 GLN A N 1
ATOM 834 C CA . GLN A 1 102 ? 0.375 -25.922 -10.039 1 97.69 102 GLN A CA 1
ATOM 835 C C . GLN A 1 102 ? 0.062 -24.562 -10.672 1 97.69 102 GLN A C 1
ATOM 837 O O . GLN A 1 102 ? 0.958 -23.734 -10.867 1 97.69 102 GLN A O 1
ATOM 842 N N . ASP A 1 103 ? -1.229 -24.312 -11.039 1 98 103 ASP A N 1
ATOM 843 C CA . ASP A 1 103 ? -1.605 -23.047 -11.656 1 98 103 ASP A CA 1
ATOM 844 C C . ASP A 1 103 ? -1.305 -21.875 -10.719 1 98 103 ASP A C 1
ATOM 846 O O . ASP A 1 103 ? -0.764 -20.859 -11.156 1 98 103 ASP A O 1
ATOM 850 N N . THR A 1 104 ? -1.71 -22.078 -9.453 1 98.56 104 THR A N 1
ATOM 851 C CA . THR A 1 104 ? -1.43 -21.047 -8.453 1 98.56 104 THR A CA 1
ATOM 852 C C . THR A 1 104 ? 0.074 -20.844 -8.297 1 98.56 104 THR A C 1
ATOM 854 O O . THR A 1 104 ? 0.552 -19.703 -8.289 1 98.56 104 THR A O 1
ATOM 857 N N . ARG A 1 105 ? 0.812 -21.859 -8.219 1 98.12 105 ARG A N 1
ATOM 858 C CA . ARG A 1 105 ? 2.262 -21.781 -8.07 1 98.12 105 ARG A CA 1
ATOM 859 C C . ARG A 1 105 ? 2.895 -21.062 -9.258 1 98.12 105 ARG A C 1
ATOM 861 O O . ARG A 1 105 ? 3.715 -20.156 -9.078 1 98.12 105 ARG A O 1
ATOM 868 N N . ASP A 1 106 ? 2.473 -21.422 -10.43 1 96.75 106 ASP A N 1
ATOM 869 C CA . ASP A 1 106 ? 3.025 -20.812 -11.633 1 96.75 106 ASP A CA 1
ATOM 870 C C . ASP A 1 106 ? 2.725 -19.312 -11.68 1 96.75 106 ASP A C 1
ATOM 872 O O . ASP A 1 106 ? 3.592 -18.516 -12.031 1 96.75 106 ASP A O 1
ATOM 876 N N . ALA A 1 107 ? 1.511 -19.031 -11.367 1 97.75 107 ALA A N 1
ATOM 877 C CA . ALA A 1 107 ? 1.095 -17.625 -11.43 1 97.75 107 ALA A CA 1
ATOM 878 C C . ALA A 1 107 ? 1.902 -16.766 -10.453 1 97.75 107 ALA A C 1
ATOM 880 O O . ALA A 1 107 ? 2.387 -15.695 -10.82 1 97.75 107 ALA A O 1
ATOM 881 N N . VAL A 1 108 ? 2.053 -17.219 -9.242 1 97.94 108 VAL A N 1
ATOM 882 C CA . VAL A 1 108 ? 2.789 -16.484 -8.219 1 97.94 108 VAL A CA 1
ATOM 883 C C . VAL A 1 108 ? 4.262 -16.391 -8.609 1 97.94 108 VAL A C 1
ATOM 885 O O . VAL A 1 108 ? 4.879 -15.328 -8.484 1 97.94 108 VAL A O 1
ATOM 888 N N . ASP A 1 109 ? 4.809 -17.453 -9.102 1 95.69 109 ASP A N 1
ATOM 889 C CA . ASP A 1 109 ? 6.195 -17.453 -9.555 1 95.69 109 ASP A CA 1
ATOM 890 C C . ASP A 1 109 ? 6.391 -16.453 -10.703 1 95.69 109 ASP A C 1
ATOM 892 O O . ASP A 1 109 ? 7.406 -15.766 -10.766 1 95.69 109 ASP A O 1
ATOM 896 N N . ASP A 1 110 ? 5.465 -16.5 -11.641 1 96.25 110 ASP A N 1
ATOM 897 C CA . ASP A 1 110 ? 5.527 -15.547 -12.742 1 96.25 110 ASP A CA 1
ATOM 898 C C . ASP A 1 110 ? 5.574 -14.109 -12.227 1 96.25 110 ASP A C 1
ATOM 900 O O . ASP A 1 110 ? 6.355 -13.289 -12.719 1 96.25 110 ASP A O 1
ATOM 904 N N . TRP A 1 111 ? 4.766 -13.812 -11.305 1 96.81 111 TRP A N 1
ATOM 905 C CA . TRP A 1 111 ? 4.742 -12.469 -10.734 1 96.81 111 TRP A CA 1
ATOM 906 C C . TRP A 1 111 ? 6.07 -12.133 -10.07 1 96.81 111 TRP A C 1
ATOM 908 O O . TRP A 1 111 ? 6.629 -11.055 -10.289 1 96.81 111 TRP A O 1
ATOM 918 N N . HIS A 1 112 ? 6.562 -12.969 -9.242 1 96.56 112 HIS A N 1
ATOM 919 C CA . HIS A 1 112 ? 7.844 -12.742 -8.578 1 96.56 112 HIS A CA 1
ATOM 920 C C . HIS A 1 112 ? 8.953 -12.492 -9.594 1 96.56 112 HIS A C 1
ATOM 922 O O . HIS A 1 112 ? 9.789 -11.609 -9.406 1 96.56 112 HIS A O 1
ATOM 928 N N . TYR A 1 113 ? 8.898 -13.281 -10.609 1 95.06 113 TYR A N 1
ATOM 929 C CA . TYR A 1 113 ? 9.875 -13.125 -11.688 1 95.06 113 TYR A CA 1
ATOM 930 C C . TYR A 1 113 ? 9.75 -11.75 -12.336 1 95.06 113 TYR A C 1
ATOM 932 O O . TYR A 1 113 ? 10.758 -11.07 -12.547 1 95.06 113 TYR A O 1
ATOM 940 N N . TRP A 1 114 ? 8.562 -11.398 -12.648 1 93.62 114 TRP A N 1
ATOM 941 C CA . TRP A 1 114 ? 8.273 -10.125 -13.305 1 93.62 114 TRP A CA 1
ATOM 942 C C . TRP A 1 114 ? 8.602 -8.953 -12.391 1 93.62 114 TRP A C 1
ATOM 944 O O . TRP A 1 114 ? 9.203 -7.969 -12.82 1 93.62 114 TRP A O 1
ATOM 954 N N . ASN A 1 115 ? 8.102 -9.031 -11.148 1 91.81 115 ASN A N 1
ATOM 955 C CA . ASN A 1 115 ? 8.273 -7.973 -10.156 1 91.81 115 ASN A CA 1
ATOM 956 C C . ASN A 1 115 ? 9.742 -7.742 -9.828 1 91.81 115 ASN A C 1
ATOM 958 O O . ASN A 1 115 ? 10.164 -6.602 -9.633 1 91.81 115 ASN A O 1
ATOM 962 N N . GLY A 1 116 ? 10.523 -8.758 -9.602 1 82.69 116 GLY A N 1
ATOM 963 C CA . GLY A 1 116 ? 11.961 -8.641 -9.375 1 82.69 116 GLY A CA 1
ATOM 964 C C . GLY A 1 116 ? 12.703 -8.078 -10.57 1 82.69 116 GLY A C 1
ATOM 965 O O . GLY A 1 116 ? 13.68 -7.348 -10.406 1 82.69 116 GLY A O 1
ATOM 966 N N . ASP A 1 117 ? 12.43 -8.578 -11.82 1 60.44 117 ASP A N 1
ATOM 967 C CA . ASP A 1 117 ? 13.07 -8.195 -13.07 1 60.44 117 ASP A CA 1
ATOM 968 C C . ASP A 1 117 ? 12.461 -6.914 -13.633 1 60.44 117 ASP A C 1
ATOM 970 O O . ASP A 1 117 ? 12.969 -6.348 -14.602 1 60.44 117 ASP A O 1
ATOM 974 N N . GLY A 1 118 ? 11.203 -6.633 -13.352 1 48.44 118 GLY A N 1
ATOM 975 C CA . GLY A 1 118 ? 10.5 -5.5 -13.922 1 48.44 118 GLY A CA 1
ATOM 976 C C . GLY A 1 118 ? 11.375 -4.281 -14.117 1 48.44 118 GLY A C 1
ATOM 977 O O . GLY A 1 118 ? 10.961 -3.305 -14.75 1 48.44 118 GLY A O 1
ATOM 978 N N . ASP A 1 119 ? 12.352 -4.074 -13.297 1 44.69 119 ASP A N 1
ATOM 979 C CA . ASP A 1 119 ? 13.227 -2.994 -13.742 1 44.69 119 ASP A CA 1
ATOM 980 C C . ASP A 1 119 ? 13.867 -3.328 -15.086 1 44.69 119 ASP A C 1
ATOM 982 O O . ASP A 1 119 ? 14.461 -2.461 -15.734 1 44.69 119 ASP A O 1
ATOM 986 N N . ARG A 1 120 ? 13.883 -4.438 -15.539 1 38.44 120 ARG A N 1
ATOM 987 C CA . ARG A 1 120 ? 14.695 -4.691 -16.734 1 38.44 120 ARG A CA 1
ATOM 988 C C . ARG A 1 120 ? 13.844 -4.699 -17.984 1 38.44 120 ARG A C 1
ATOM 990 O O . ARG A 1 120 ? 14.344 -4.465 -19.094 1 38.44 120 ARG A O 1
ATOM 997 N N . LEU A 1 121 ? 12.766 -5.199 -18.062 1 38.78 121 LEU A N 1
ATOM 998 C CA . LEU A 1 121 ? 12.07 -5.305 -19.344 1 38.78 121 LEU A CA 1
ATOM 999 C C . LEU A 1 121 ? 11.453 -3.969 -19.75 1 38.78 121 LEU A C 1
ATOM 1001 O O . LEU A 1 121 ? 10.922 -3.826 -20.844 1 38.78 121 LEU A O 1
ATOM 1005 N N . GLY A 1 122 ? 11.273 -2.984 -18.844 1 34.69 122 GLY A N 1
ATOM 1006 C CA . GLY A 1 122 ? 10.734 -1.719 -19.312 1 34.69 122 GLY A CA 1
ATOM 1007 C C . GLY A 1 122 ? 11.789 -0.81 -19.922 1 34.69 122 GLY A C 1
ATOM 1008 O O . GLY A 1 122 ? 12.977 -0.986 -19.672 1 34.69 122 GLY A O 1
ATOM 1009 N N . MET B 1 1 ? -14.797 24.391 3.943 1 58.47 1 MET B N 1
ATOM 1010 C CA . MET B 1 1 ? -13.477 24.875 3.545 1 58.47 1 MET B CA 1
ATOM 1011 C C . MET B 1 1 ? -13.602 26.141 2.705 1 58.47 1 MET B C 1
ATOM 1013 O O . MET B 1 1 ? -14.234 26.141 1.648 1 58.47 1 MET B O 1
ATOM 1017 N N . THR B 1 2 ? -13.242 27.312 3.324 1 75.44 2 THR B N 1
ATOM 1018 C CA . THR B 1 2 ? -13.484 28.594 2.676 1 75.44 2 THR B CA 1
ATOM 1019 C C . THR B 1 2 ? -12.453 28.844 1.573 1 75.44 2 THR B C 1
ATOM 1021 O O . THR B 1 2 ? -11.414 28.188 1.526 1 75.44 2 THR B O 1
ATOM 1024 N N . GLN B 1 3 ? -12.883 29.5 0.601 1 75.81 3 GLN B N 1
ATOM 1025 C CA . GLN B 1 3 ? -12.055 29.906 -0.529 1 75.81 3 GLN B CA 1
ATOM 1026 C C . GLN B 1 3 ? -10.711 30.453 -0.059 1 75.81 3 GLN B C 1
ATOM 1028 O O . GLN B 1 3 ? -9.68 30.188 -0.672 1 75.81 3 GLN B O 1
ATOM 1033 N N . GLU B 1 4 ? -10.742 31.172 1.076 1 77.44 4 GLU B N 1
ATOM 1034 C CA . GLU B 1 4 ? -9.516 31.781 1.598 1 77.44 4 GLU B CA 1
ATOM 1035 C C . GLU B 1 4 ? -8.578 30.703 2.156 1 77.44 4 GLU B C 1
ATOM 1037 O O . GLU B 1 4 ? -7.363 30.781 1.949 1 77.44 4 GLU B O 1
ATOM 1042 N N . THR B 1 5 ? -9.156 29.828 2.791 1 84.12 5 THR B N 1
ATOM 1043 C CA . THR B 1 5 ? -8.359 28.734 3.34 1 84.12 5 THR B CA 1
ATOM 1044 C C . THR B 1 5 ? -7.695 27.938 2.223 1 84.12 5 THR B C 1
ATOM 1046 O O . THR B 1 5 ? -6.527 27.562 2.328 1 84.12 5 THR B O 1
ATOM 1049 N N . ASN B 1 6 ? -8.383 27.938 1.213 1 89.25 6 ASN B N 1
ATOM 1050 C CA . ASN B 1 6 ? -7.855 27.188 0.085 1 89.25 6 ASN B CA 1
ATOM 1051 C C . ASN B 1 6 ? -6.742 27.953 -0.629 1 89.25 6 ASN B C 1
ATOM 1053 O O . ASN B 1 6 ? -5.777 27.344 -1.104 1 89.25 6 ASN B O 1
ATOM 1057 N N . LYS B 1 7 ? -6.965 29.234 -0.65 1 90.69 7 LYS B N 1
ATOM 1058 C CA . LYS B 1 7 ? -5.938 30.047 -1.293 1 90.69 7 LYS B CA 1
ATOM 1059 C C . LYS B 1 7 ? -4.617 29.969 -0.531 1 90.69 7 LYS B C 1
ATOM 1061 O O . LYS B 1 7 ? -3.553 29.812 -1.137 1 90.69 7 LYS B O 1
ATOM 1066 N N . GLU B 1 8 ? -4.656 30.141 0.735 1 91.88 8 GLU B N 1
ATOM 1067 C CA . GLU B 1 8 ? -3.463 30.047 1.572 1 91.88 8 GLU B CA 1
ATOM 1068 C C . GLU B 1 8 ? -2.832 28.656 1.493 1 91.88 8 GLU B C 1
ATOM 1070 O O . GLU B 1 8 ? -1.607 28.531 1.43 1 91.88 8 GLU B O 1
ATOM 1075 N N . ARG B 1 9 ? -3.664 27.719 1.528 1 93.12 9 ARG B N 1
ATOM 1076 C CA . ARG B 1 9 ? -3.195 26.344 1.405 1 93.12 9 ARG B CA 1
ATOM 1077 C C . ARG B 1 9 ? -2.496 26.109 0.068 1 93.12 9 ARG B C 1
ATOM 1079 O O . ARG B 1 9 ? -1.427 25.5 0.015 1 93.12 9 ARG B O 1
ATOM 1086 N N . ASN B 1 10 ? -3.082 26.625 -0.929 1 94.19 10 ASN B N 1
ATOM 1087 C CA . ASN B 1 10 ? -2.496 26.5 -2.258 1 94.19 10 ASN B CA 1
ATOM 1088 C C . ASN B 1 10 ? -1.122 27.156 -2.334 1 94.19 10 ASN B C 1
ATOM 1090 O O . ASN B 1 10 ? -0.189 26.594 -2.912 1 94.19 10 ASN B O 1
ATOM 1094 N N . LYS B 1 11 ? -1.086 28.312 -1.809 1 94.25 11 LYS B N 1
ATOM 1095 C CA . LYS B 1 11 ? 0.195 29 -1.774 1 94.25 11 LYS B CA 1
ATOM 1096 C C . LYS B 1 11 ? 1.244 28.203 -1.018 1 94.25 11 LYS B C 1
ATOM 1098 O O . LYS B 1 11 ? 2.385 28.078 -1.47 1 94.25 11 LYS B O 1
ATOM 1103 N N . ARG B 1 12 ? 0.859 27.719 0.077 1 95.38 12 ARG B N 1
ATOM 1104 C CA . ARG B 1 12 ? 1.758 26.906 0.901 1 95.38 12 ARG B CA 1
ATOM 1105 C C . ARG B 1 12 ? 2.207 25.656 0.159 1 95.38 12 ARG B C 1
ATOM 1107 O O . ARG B 1 12 ? 3.398 25.344 0.12 1 95.38 12 ARG B O 1
ATOM 1114 N N . ILE B 1 13 ? 1.311 24.922 -0.444 1 95.19 13 ILE B N 1
ATOM 1115 C CA . ILE B 1 13 ? 1.614 23.703 -1.173 1 95.19 13 ILE B CA 1
ATOM 1116 C C . ILE B 1 13 ? 2.539 24.016 -2.346 1 95.19 13 ILE B C 1
ATOM 1118 O O . ILE B 1 13 ? 3.486 23.266 -2.615 1 95.19 13 ILE B O 1
ATOM 1122 N N . ARG B 1 14 ? 2.236 25.109 -3.021 1 95.25 14 ARG B N 1
ATOM 1123 C CA . ARG B 1 14 ? 3.094 25.5 -4.137 1 95.25 14 ARG B CA 1
ATOM 1124 C C . ARG B 1 14 ? 4.516 25.766 -3.66 1 95.25 14 ARG B C 1
ATOM 1126 O O . ARG B 1 14 ? 5.48 25.312 -4.281 1 95.25 14 ARG B O 1
ATOM 1133 N N . ARG B 1 15 ? 4.664 26.469 -2.623 1 95.94 15 ARG B N 1
ATOM 1134 C CA . ARG B 1 15 ? 5.961 26.891 -2.109 1 95.94 15 ARG B CA 1
ATOM 1135 C C . ARG B 1 15 ? 6.73 25.703 -1.529 1 95.94 15 ARG B C 1
ATOM 1137 O O . ARG B 1 15 ? 7.926 25.547 -1.776 1 95.94 15 ARG B O 1
ATOM 1144 N N . GLU B 1 16 ? 6.043 24.875 -0.781 1 95.75 16 GLU B N 1
ATOM 1145 C CA . GLU B 1 16 ? 6.711 23.828 -0.004 1 95.75 16 GLU B CA 1
ATOM 1146 C C . GLU B 1 16 ? 6.84 22.547 -0.809 1 95.75 16 GLU B C 1
ATOM 1148 O O . GLU B 1 16 ? 7.77 21.766 -0.591 1 95.75 16 GLU B O 1
ATOM 1153 N N . ILE B 1 17 ? 5.926 22.312 -1.793 1 95.62 17 ILE B N 1
ATOM 1154 C CA . ILE B 1 17 ? 5.859 21 -2.432 1 95.62 17 ILE B CA 1
ATOM 1155 C C . ILE B 1 17 ? 6.18 21.141 -3.92 1 95.62 17 ILE B C 1
ATOM 1157 O O . ILE B 1 17 ? 6.996 20.391 -4.457 1 95.62 17 ILE B O 1
ATOM 1161 N N . LEU B 1 18 ? 5.68 22.125 -4.633 1 95.25 18 LEU B N 1
ATOM 1162 C CA . LEU B 1 18 ? 5.613 22.125 -6.09 1 95.25 18 LEU B CA 1
ATOM 1163 C C . LEU B 1 18 ? 6.785 22.906 -6.691 1 95.25 18 LEU B C 1
ATOM 1165 O O . LEU B 1 18 ? 7.09 22.75 -7.875 1 95.25 18 LEU B O 1
ATOM 1169 N N . THR B 1 19 ? 7.461 23.781 -5.953 1 94.25 19 THR B N 1
ATOM 1170 C CA . THR B 1 19 ? 8.453 24.688 -6.492 1 94.25 19 THR B CA 1
ATOM 1171 C C . THR B 1 19 ? 9.5 23.938 -7.309 1 94.25 19 THR B C 1
ATOM 1173 O O . THR B 1 19 ? 9.805 24.328 -8.445 1 94.25 19 THR B O 1
ATOM 1176 N N . ASP B 1 20 ? 10.07 22.875 -6.934 1 94 20 ASP B N 1
ATOM 1177 C CA . ASP B 1 20 ? 11.133 22.156 -7.637 1 94 20 ASP B CA 1
ATOM 1178 C C . ASP B 1 20 ? 10.773 20.703 -7.855 1 94 20 ASP B C 1
ATOM 1180 O O . ASP B 1 20 ? 11.648 19.828 -7.914 1 94 20 ASP B O 1
ATOM 1184 N N . ALA B 1 21 ? 9.539 20.375 -7.855 1 95.75 21 ALA B N 1
ATOM 1185 C CA . ALA B 1 21 ? 9.031 19.031 -8.039 1 95.75 21 ALA B CA 1
ATOM 1186 C C . ALA B 1 21 ? 8.133 18.938 -9.273 1 95.75 21 ALA B C 1
ATOM 1188 O O . ALA B 1 21 ? 6.93 19.203 -9.188 1 95.75 21 ALA B O 1
ATOM 1189 N N . TYR B 1 22 ? 8.68 18.5 -10.398 1 94.94 22 TYR B N 1
ATOM 1190 C CA . TYR B 1 22 ? 7.988 18.625 -11.68 1 94.94 22 TYR B CA 1
ATOM 1191 C C . TYR B 1 22 ? 7.383 17.281 -12.102 1 94.94 22 TYR B C 1
ATOM 1193 O O . TYR B 1 22 ? 6.547 17.234 -13.008 1 94.94 22 TYR B O 1
ATOM 1201 N N . THR B 1 23 ? 7.77 16.234 -11.492 1 93.38 23 THR B N 1
ATOM 1202 C CA . THR B 1 23 ? 7.23 14.914 -11.797 1 93.38 23 THR B CA 1
ATOM 1203 C C . THR B 1 23 ? 6.465 14.359 -10.602 1 93.38 23 THR B C 1
ATOM 1205 O O . THR B 1 23 ? 6.648 14.812 -9.477 1 93.38 23 THR B O 1
ATOM 1208 N N . ALA B 1 24 ? 5.676 13.445 -10.852 1 89.56 24 ALA B N 1
ATOM 1209 C CA . ALA B 1 24 ? 4.906 12.805 -9.789 1 89.56 24 ALA B CA 1
ATOM 1210 C C . ALA B 1 24 ? 5.824 12.25 -8.703 1 89.56 24 ALA B C 1
ATOM 1212 O O . ALA B 1 24 ? 5.52 12.359 -7.512 1 89.56 24 ALA B O 1
ATOM 1213 N N . SER B 1 25 ? 6.91 11.664 -9.18 1 91.44 25 SER B N 1
ATOM 1214 C CA . SER B 1 25 ? 7.875 11.094 -8.242 1 91.44 25 SER B CA 1
ATOM 1215 C C . SER B 1 25 ? 8.516 12.18 -7.379 1 91.44 25 SER B C 1
ATOM 1217 O O . SER B 1 25 ? 8.703 11.992 -6.176 1 91.44 25 SER B O 1
ATOM 1219 N N . GLU B 1 26 ? 8.805 13.258 -7.965 1 95.5 26 GLU B N 1
ATOM 1220 C CA . GLU B 1 26 ? 9.406 14.375 -7.23 1 95.5 26 GLU B CA 1
ATOM 1221 C C . GLU B 1 26 ? 8.422 14.969 -6.227 1 95.5 26 GLU B C 1
ATOM 1223 O O . GLU B 1 26 ? 8.797 15.297 -5.102 1 95.5 26 GLU B O 1
ATOM 1228 N N . ARG B 1 27 ? 7.227 15.117 -6.621 1 95.75 27 ARG B N 1
ATOM 1229 C CA . ARG B 1 27 ? 6.191 15.641 -5.738 1 95.75 27 ARG B CA 1
ATOM 1230 C C . ARG B 1 27 ? 5.969 14.719 -4.543 1 95.75 27 ARG B C 1
ATOM 1232 O O . ARG B 1 27 ? 5.785 15.18 -3.418 1 95.75 27 ARG B O 1
ATOM 1239 N N . ALA B 1 28 ? 6.02 13.422 -4.84 1 94.62 28 ALA B N 1
ATOM 1240 C CA . ALA B 1 28 ? 5.883 12.461 -3.752 1 94.62 28 ALA B CA 1
ATOM 1241 C C . ALA B 1 28 ? 6.996 12.625 -2.723 1 94.62 28 ALA B C 1
ATOM 1243 O O . ALA B 1 28 ? 6.742 12.641 -1.518 1 94.62 28 ALA B O 1
ATOM 1244 N N . ILE B 1 29 ? 8.18 12.734 -3.217 1 95.25 29 ILE B N 1
ATOM 1245 C CA . ILE B 1 29 ? 9.328 12.922 -2.338 1 95.25 29 ILE B CA 1
ATOM 1246 C C . ILE B 1 29 ? 9.148 14.195 -1.519 1 95.25 29 ILE B C 1
ATOM 1248 O O . ILE B 1 29 ? 9.367 14.203 -0.305 1 95.25 29 ILE B O 1
ATOM 1252 N N . SER B 1 30 ? 8.805 15.227 -2.145 1 96.56 30 SER B N 1
ATOM 1253 C CA . SER B 1 30 ? 8.602 16.5 -1.477 1 96.56 30 SER B CA 1
ATOM 1254 C C . SER B 1 30 ? 7.527 16.406 -0.399 1 96.56 30 SER B C 1
ATOM 1256 O O . SER B 1 30 ? 7.703 16.922 0.708 1 96.56 30 SER B O 1
ATOM 1258 N N . TRP B 1 31 ? 6.457 15.758 -0.717 1 96.31 31 TRP B N 1
ATOM 1259 C CA . TRP B 1 31 ? 5.398 15.562 0.269 1 96.31 31 TRP B CA 1
ATOM 1260 C C . TRP B 1 31 ? 5.914 14.781 1.476 1 96.31 31 TRP B C 1
ATOM 126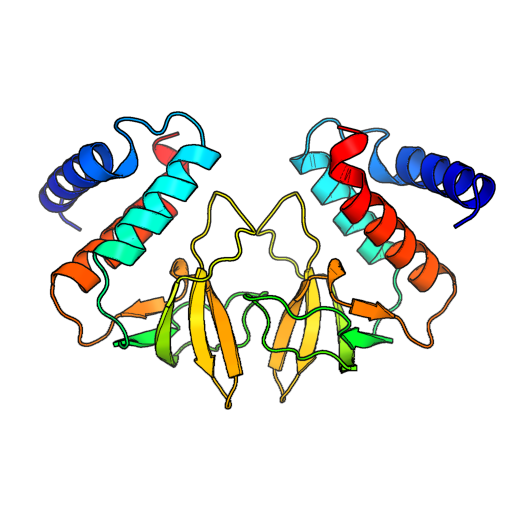2 O O . TRP B 1 31 ? 5.645 15.148 2.621 1 96.31 31 TRP B O 1
ATOM 1272 N N . CYS B 1 32 ? 6.562 13.742 1.188 1 96.19 32 CYS B N 1
ATOM 1273 C CA . CYS B 1 32 ? 7.082 12.922 2.275 1 96.19 32 CYS B CA 1
ATOM 1274 C C . CYS B 1 32 ? 7.949 13.75 3.215 1 96.19 32 CYS B C 1
ATOM 1276 O O . CYS B 1 32 ? 7.777 13.695 4.434 1 96.19 32 CYS B O 1
ATOM 1278 N N . TYR B 1 33 ? 8.812 14.539 2.678 1 96.25 33 TYR B N 1
ATOM 1279 C CA . TYR B 1 33 ? 9.703 15.367 3.475 1 96.25 33 TYR B CA 1
ATOM 1280 C C . TYR B 1 33 ? 8.93 16.438 4.238 1 96.25 33 TYR B C 1
ATOM 1282 O O . TYR B 1 33 ? 9.188 16.672 5.418 1 96.25 33 TYR B O 1
ATOM 1290 N N . TYR B 1 34 ? 8.039 17.125 3.562 1 97.69 34 TYR B N 1
ATOM 1291 C CA . TYR B 1 34 ? 7.223 18.156 4.176 1 97.69 34 TYR B CA 1
ATOM 1292 C C . TYR B 1 34 ? 6.453 17.609 5.375 1 97.69 34 TYR B C 1
ATOM 1294 O O . TYR B 1 34 ? 6.492 18.188 6.461 1 97.69 34 TYR B O 1
ATOM 1302 N N . LEU B 1 35 ? 5.77 16.484 5.195 1 98 35 LEU B N 1
ATOM 1303 C CA . LEU B 1 35 ? 4.98 15.875 6.262 1 98 35 LEU B CA 1
ATOM 1304 C C . LEU B 1 35 ? 5.875 15.453 7.422 1 98 35 LEU B C 1
ATOM 1306 O O . LEU B 1 35 ? 5.559 15.719 8.586 1 98 35 LEU B O 1
ATOM 1310 N N . GLU B 1 36 ? 6.949 14.812 7.074 1 97.69 36 GLU B N 1
ATOM 1311 C CA . GLU B 1 36 ? 7.891 14.359 8.094 1 97.69 36 GLU B CA 1
ATOM 1312 C C . GLU B 1 36 ? 8.398 15.539 8.93 1 97.69 36 GLU B C 1
ATOM 1314 O O . GLU B 1 36 ? 8.57 15.414 10.148 1 97.69 36 GLU B O 1
ATOM 1319 N N . CYS B 1 37 ? 8.664 16.609 8.328 1 97.69 37 CYS B N 1
ATO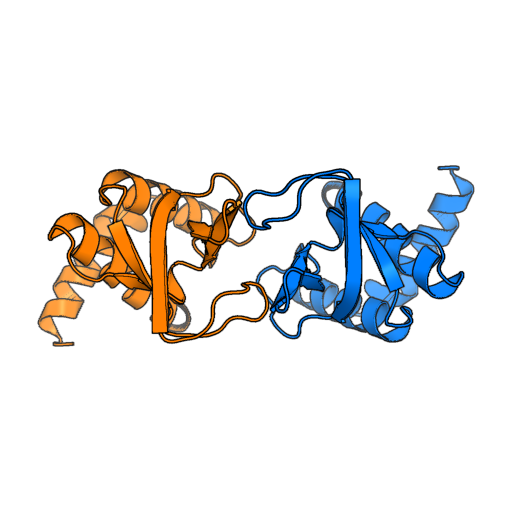M 1320 C CA . CYS B 1 37 ? 9.219 17.781 8.984 1 97.69 37 CYS B CA 1
ATOM 1321 C C . CYS B 1 37 ? 8.164 18.484 9.844 1 97.69 37 CYS B C 1
ATOM 1323 O O . CYS B 1 37 ? 8.469 18.969 10.938 1 97.69 37 CYS B O 1
ATOM 1325 N N . GLU B 1 38 ? 6.969 18.578 9.367 1 98.31 38 GLU B N 1
ATOM 1326 C CA . GLU B 1 38 ? 5.945 19.406 9.992 1 98.31 38 GLU B CA 1
ATOM 1327 C C . GLU B 1 38 ? 5.195 18.625 11.078 1 98.31 38 GLU B C 1
ATOM 1329 O O . GLU B 1 38 ? 4.695 19.219 12.039 1 98.31 38 GLU B O 1
ATOM 1334 N N . MET B 1 39 ? 5.062 17.344 10.945 1 98.62 39 MET B N 1
ATOM 1335 C CA . MET B 1 39 ? 4.297 16.562 11.906 1 98.62 39 MET B CA 1
ATOM 1336 C C . MET B 1 39 ? 5.129 16.25 13.141 1 98.62 39 MET B C 1
ATOM 1338 O O . MET B 1 39 ? 6.309 15.906 13.031 1 98.62 39 MET B O 1
ATOM 1342 N N . THR B 1 40 ? 4.477 16.297 14.297 1 98.75 40 THR B N 1
ATOM 1343 C CA . THR B 1 40 ? 5.105 15.922 15.555 1 98.75 40 THR B CA 1
ATOM 1344 C C . THR B 1 40 ? 4.586 14.562 16.031 1 98.75 40 THR B C 1
ATOM 1346 O O . THR B 1 40 ? 3.402 14.43 16.359 1 98.75 40 THR B O 1
ATOM 1349 N N . PHE B 1 41 ? 5.445 13.602 16.203 1 98.44 41 PHE B N 1
ATOM 1350 C CA . PHE B 1 41 ? 5.086 12.242 16.594 1 98.44 41 PHE B CA 1
ATOM 1351 C C . PHE B 1 41 ? 5.477 11.977 18.047 1 98.44 41 PHE B C 1
ATOM 1353 O O . PHE B 1 41 ? 6.41 12.586 18.562 1 98.44 41 PHE B O 1
ATOM 1360 N N . PRO B 1 42 ? 4.805 11.102 18.656 1 98.62 42 PRO B N 1
ATOM 1361 C CA . PRO B 1 42 ? 3.594 10.414 18.203 1 98.62 42 PRO B CA 1
ATOM 1362 C C . PRO B 1 42 ? 2.33 11.242 18.422 1 98.62 42 PRO B C 1
ATOM 1364 O O . PRO B 1 42 ? 2.334 12.195 19.203 1 98.62 42 PRO B O 1
ATOM 1367 N N . PHE B 1 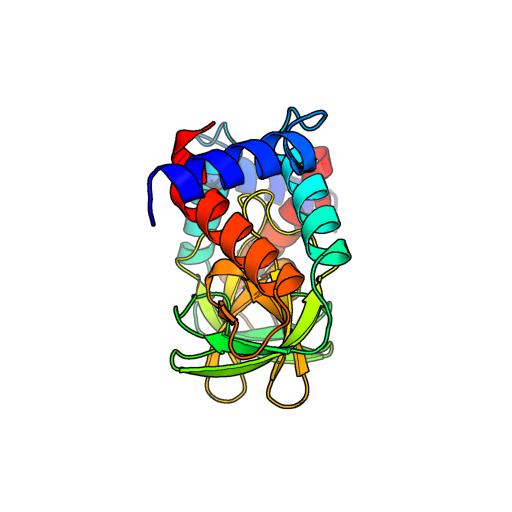43 ? 1.205 10.938 17.688 1 98.81 43 PHE B N 1
ATOM 1368 C CA . PHE B 1 43 ? -0.101 11.539 17.922 1 98.81 43 PHE B CA 1
ATOM 1369 C C . PHE B 1 43 ? -1.216 10.531 17.672 1 98.81 43 PHE B C 1
ATOM 1371 O O . PHE B 1 43 ? -1.004 9.523 16.984 1 98.81 43 PHE B O 1
ATOM 1378 N N . GLN B 1 44 ? -2.344 10.766 18.188 1 98.69 44 GLN B N 1
ATOM 1379 C CA . GLN B 1 44 ? -3.504 9.898 18 1 98.69 44 GLN B CA 1
ATOM 1380 C C . GLN B 1 44 ? -4.285 10.281 16.75 1 98.69 44 GLN B C 1
ATOM 1382 O O . GLN B 1 44 ? -4.473 11.469 16.469 1 98.69 44 GLN B O 1
ATOM 1387 N N . ALA B 1 45 ? -4.668 9.305 16 1 98.75 45 ALA B N 1
ATOM 1388 C CA . ALA B 1 45 ? -5.543 9.484 14.852 1 98.75 45 ALA B CA 1
ATOM 1389 C C . ALA B 1 45 ? -6.684 8.469 14.859 1 98.75 45 ALA B C 1
ATOM 1391 O O . ALA B 1 45 ? -6.617 7.457 15.562 1 98.75 45 ALA B O 1
ATOM 1392 N N . ARG B 1 46 ? -7.645 8.758 14.141 1 98.81 46 ARG B N 1
ATOM 1393 C CA . ARG B 1 46 ? -8.805 7.883 13.992 1 98.81 46 ARG B CA 1
ATOM 1394 C C . ARG B 1 46 ? -9 7.477 12.531 1 98.81 46 ARG B C 1
ATOM 1396 O O . ARG B 1 46 ? -8.867 8.305 11.633 1 98.81 46 ARG B O 1
ATOM 1403 N N . CYS B 1 47 ? -9.312 6.246 12.391 1 98.75 47 CYS B N 1
ATOM 1404 C CA . CYS B 1 47 ? -9.609 5.785 11.039 1 98.75 47 CYS B CA 1
ATOM 1405 C C . CYS B 1 47 ? -10.992 6.262 10.594 1 98.75 47 CYS B C 1
ATOM 1407 O O . CYS B 1 47 ? -11.992 5.969 11.25 1 98.75 47 CYS B O 1
ATOM 1409 N N . VAL B 1 48 ? -11.055 6.906 9.5 1 98.19 48 VAL B N 1
ATOM 1410 C CA . VAL B 1 48 ? -12.32 7.473 9.062 1 98.19 48 VAL B CA 1
ATOM 1411 C C . VAL B 1 48 ? -12.758 6.812 7.762 1 98.19 48 VAL B C 1
ATOM 1413 O O . VAL B 1 48 ? -13.859 7.066 7.266 1 98.19 48 VAL B O 1
ATOM 1416 N N . GLU B 1 49 ? -11.922 6.02 7.125 1 97.12 49 GLU B N 1
ATOM 1417 C CA . GLU B 1 49 ? -12.203 5.289 5.895 1 97.12 49 GLU B CA 1
ATOM 1418 C C . GLU B 1 49 ? -11.5 3.936 5.883 1 97.12 49 GLU B C 1
ATOM 1420 O O . GLU B 1 49 ? -10.273 3.867 5.984 1 97.12 49 GLU B O 1
ATOM 1425 N N . GLU B 1 50 ? -12.305 2.908 5.773 1 97 50 GLU B N 1
ATOM 1426 C CA . GLU B 1 50 ? -11.703 1.584 5.637 1 97 50 GLU B CA 1
ATOM 1427 C C . GLU B 1 50 ? -11.07 1.403 4.258 1 97 50 GLU B C 1
ATOM 1429 O O . GLU B 1 50 ? -11.664 1.781 3.244 1 97 50 GLU B O 1
ATOM 1434 N N . ARG B 1 51 ? -9.875 0.895 4.25 1 96.12 51 ARG B N 1
ATOM 1435 C CA . ARG B 1 51 ? -9.156 0.613 3.008 1 96.12 51 ARG B CA 1
ATOM 1436 C C . ARG B 1 51 ? -8.844 -0.874 2.883 1 96.12 51 ARG B C 1
ATOM 1438 O O . ARG B 1 51 ? -8.523 -1.532 3.877 1 96.12 51 ARG B O 1
ATOM 1445 N N . GLY B 1 52 ? -8.836 -1.387 1.699 1 96.19 52 GLY B N 1
ATOM 1446 C CA . GLY B 1 52 ? -8.602 -2.801 1.457 1 96.19 52 GLY B CA 1
ATOM 1447 C C . GLY B 1 52 ? -7.199 -3.246 1.829 1 96.19 52 GLY B C 1
ATOM 1448 O O . GLY B 1 52 ? -6.949 -4.438 2.018 1 96.19 52 GLY B O 1
ATOM 1449 N N . ILE B 1 53 ? -6.277 -2.334 1.97 1 96.56 53 ILE B N 1
ATOM 1450 C CA . ILE B 1 53 ? -4.883 -2.693 2.201 1 96.56 53 ILE B CA 1
ATOM 1451 C C . ILE B 1 53 ? -4.508 -2.393 3.65 1 96.56 53 ILE B C 1
ATOM 1453 O O . ILE B 1 53 ? -3.324 -2.305 3.986 1 96.56 53 ILE B O 1
ATOM 1457 N N . SER B 1 54 ? -5.418 -2.154 4.504 1 96.62 54 SER B N 1
ATOM 1458 C CA . SER B 1 54 ? -5.246 -1.837 5.918 1 96.62 54 SER B CA 1
ATOM 1459 C C . SER B 1 54 ? -6.254 -2.594 6.781 1 96.62 54 SER B C 1
ATOM 1461 O O . SER B 1 54 ? -7.414 -2.742 6.402 1 96.62 54 SER B O 1
ATOM 1463 N N . PRO B 1 55 ? -5.852 -3.016 7.98 1 98 55 PRO B N 1
ATOM 1464 C CA . PRO B 1 55 ? -6.77 -3.771 8.836 1 98 55 PRO B CA 1
ATOM 1465 C C . PRO B 1 55 ? -7.664 -2.871 9.68 1 98 55 PRO B C 1
ATOM 1467 O O . PRO B 1 55 ? -8.562 -3.361 10.375 1 98 55 PRO B O 1
ATOM 1470 N N . LEU B 1 56 ? -7.434 -1.611 9.656 1 98.25 56 LEU B N 1
ATOM 1471 C CA . LEU B 1 56 ? -8.141 -0.699 10.555 1 98.25 56 LEU B CA 1
ATOM 1472 C C . LEU B 1 56 ? -9.602 -0.564 10.148 1 98.25 56 LEU B C 1
ATOM 1474 O O . LEU B 1 56 ? -9.922 -0.5 8.953 1 98.25 56 LEU B O 1
ATOM 1478 N N . ARG B 1 57 ? -10.414 -0.526 11.094 1 98.06 57 ARG B N 1
ATOM 1479 C CA . ARG B 1 57 ? -11.836 -0.247 10.891 1 98.06 57 ARG B CA 1
ATOM 1480 C C . ARG B 1 57 ? -12.156 1.206 11.219 1 98.06 57 ARG B C 1
ATOM 1482 O O . ARG B 1 57 ? -11.445 1.846 12 1 98.06 57 ARG B O 1
ATOM 1489 N N . GLU B 1 58 ? -13.211 1.651 10.625 1 97.88 58 GLU B N 1
ATOM 1490 C CA . GLU B 1 58 ? -13.664 3.002 10.945 1 97.88 58 GLU B CA 1
ATOM 1491 C C . GLU B 1 58 ? -13.852 3.18 12.453 1 97.88 58 GLU B C 1
ATOM 1493 O O . GLU B 1 58 ? -14.297 2.26 13.141 1 97.88 58 GLU B O 1
ATOM 1498 N N . VAL B 1 59 ? -13.43 4.305 12.992 1 97.75 59 VAL B N 1
ATOM 1499 C CA . VAL B 1 59 ? -13.617 4.793 14.352 1 97.75 59 VAL B CA 1
ATOM 1500 C C . VAL B 1 59 ? -12.477 4.301 15.242 1 97.75 59 VAL B C 1
ATOM 1502 O O . VAL B 1 59 ? -12.25 4.84 16.328 1 97.75 59 VAL B O 1
ATOM 1505 N N . GLU B 1 60 ? -11.789 3.291 14.773 1 98.38 60 GLU B N 1
ATOM 1506 C CA . GLU B 1 60 ? -10.656 2.83 15.57 1 98.38 60 GLU B CA 1
ATOM 1507 C C . GLU B 1 60 ? -9.602 3.924 15.711 1 98.38 60 GLU B C 1
ATOM 1509 O O . GLU B 1 60 ? -9.305 4.637 14.75 1 98.38 60 GLU B O 1
ATOM 1514 N N . LYS B 1 61 ? -9.141 4.102 16.891 1 98.62 61 LYS B N 1
ATOM 1515 C CA . LYS B 1 61 ? -8.062 5.055 17.172 1 98.62 61 LYS B CA 1
ATOM 1516 C C . LYS B 1 61 ? -6.711 4.352 17.219 1 98.62 61 LYS B C 1
ATOM 1518 O O . LYS B 1 61 ? -6.59 3.258 17.766 1 98.62 61 LYS B O 1
ATOM 1523 N N . VAL B 1 62 ? -5.75 4.957 16.641 1 98.69 62 VAL B N 1
ATOM 1524 C CA . VAL B 1 62 ? -4.41 4.375 16.625 1 98.69 62 VAL B CA 1
ATOM 1525 C C . VAL B 1 62 ? -3.369 5.477 16.797 1 98.69 62 VAL B C 1
ATOM 1527 O O . VAL B 1 62 ? -3.553 6.598 16.312 1 98.69 62 VAL B O 1
ATOM 1530 N N . PRO B 1 63 ? -2.309 5.168 17.5 1 98.81 63 PRO B N 1
ATOM 1531 C CA . PRO B 1 63 ? -1.181 6.102 17.5 1 98.81 63 PRO B CA 1
ATOM 1532 C C . PRO B 1 63 ? -0.418 6.105 16.172 1 98.81 63 PRO B C 1
ATOM 1534 O O . PRO B 1 63 ? -0.148 5.043 15.609 1 98.81 63 PRO B O 1
ATOM 1537 N N . VAL B 1 64 ? -0.206 7.246 15.648 1 98.88 64 VAL B N 1
ATOM 1538 C CA . VAL B 1 64 ? 0.721 7.438 14.539 1 98.88 64 VAL B CA 1
ATOM 1539 C C . VAL B 1 64 ? 2.111 7.766 15.078 1 98.88 64 VAL B C 1
ATOM 1541 O O . VAL B 1 64 ? 2.283 8.742 15.812 1 98.88 64 VAL B O 1
ATOM 1544 N N . VAL B 1 65 ? 3.104 6.984 14.641 1 98.69 65 VAL B N 1
ATOM 1545 C CA . VAL B 1 65 ? 4.375 7.09 15.352 1 98.69 65 VAL B CA 1
ATOM 1546 C C . VAL B 1 65 ? 5.461 7.574 14.391 1 98.69 65 VAL B C 1
ATOM 1548 O O . VAL B 1 65 ? 6.602 7.801 14.805 1 98.69 65 VAL B O 1
ATOM 1551 N N . GLY B 1 66 ? 5.215 7.699 13.094 1 98.19 66 GLY B N 1
ATOM 1552 C CA . GLY B 1 66 ? 6.18 8.195 12.125 1 98.19 66 GLY B CA 1
ATOM 1553 C C . GLY B 1 66 ? 5.723 8.039 10.688 1 98.19 66 GLY B C 1
ATOM 1554 O O . GLY B 1 66 ? 4.562 7.715 10.438 1 98.19 66 GLY B O 1
ATOM 1555 N N . MET B 1 67 ? 6.578 8.398 9.773 1 97.31 67 MET B N 1
ATOM 1556 C CA . MET B 1 67 ? 6.406 8.141 8.344 1 97.31 67 MET B CA 1
ATOM 1557 C C . MET B 1 67 ? 7.055 6.824 7.941 1 97.31 67 MET B C 1
ATOM 1559 O O . MET B 1 67 ? 8.062 6.422 8.523 1 97.31 67 MET B O 1
ATOM 1563 N N . THR B 1 68 ? 6.441 6.176 6.996 1 95.12 68 THR B N 1
ATOM 1564 C CA . THR B 1 68 ? 7.109 4.988 6.469 1 95.12 68 THR B CA 1
ATOM 1565 C C . THR B 1 68 ? 8.273 5.383 5.57 1 95.12 68 THR B C 1
ATOM 1567 O O . THR B 1 68 ? 8.266 6.457 4.965 1 95.12 68 THR B O 1
ATOM 1570 N N . ASP B 1 69 ? 9.281 4.562 5.48 1 90.75 69 ASP B N 1
ATOM 1571 C CA . ASP B 1 69 ? 10.375 4.75 4.539 1 90.75 69 ASP B CA 1
ATOM 1572 C C . ASP B 1 69 ? 10.102 4.027 3.223 1 90.75 69 ASP B C 1
ATOM 1574 O O . ASP B 1 69 ? 10.859 4.172 2.258 1 90.75 69 ASP B O 1
ATOM 1578 N N . GLU B 1 70 ? 9.055 3.285 3.244 1 88.62 70 GLU B N 1
ATOM 1579 C CA . GLU B 1 70 ? 8.734 2.512 2.049 1 88.62 70 GLU B CA 1
ATOM 1580 C C . GLU B 1 70 ? 7.848 3.309 1.097 1 88.62 70 GLU B C 1
ATOM 1582 O O . GLU B 1 70 ? 6.852 3.9 1.519 1 88.62 70 GLU B O 1
ATOM 1587 N N . VAL B 1 71 ? 8.297 3.344 -0.166 1 86.31 71 VAL B N 1
ATOM 1588 C CA . VAL B 1 71 ? 7.52 4.031 -1.193 1 86.31 71 VAL B CA 1
ATOM 1589 C C . VAL B 1 71 ? 6.832 3.006 -2.092 1 86.31 71 VAL B C 1
ATOM 1591 O O . VAL B 1 71 ? 7.492 2.295 -2.854 1 86.31 71 VAL B O 1
ATOM 1594 N N . VAL B 1 72 ? 5.523 2.918 -2.035 1 87.38 72 VAL B N 1
ATOM 1595 C CA . VAL B 1 72 ? 4.742 1.96 -2.809 1 87.38 72 VAL B CA 1
ATOM 1596 C C . VAL B 1 72 ? 4.016 2.68 -3.943 1 87.38 72 VAL B C 1
ATOM 1598 O O . VAL B 1 72 ? 3.719 2.08 -4.98 1 87.38 72 VAL B O 1
ATOM 1601 N N . SER B 1 73 ? 3.719 3.953 -3.764 1 89.94 73 SER B N 1
ATOM 1602 C CA . SER B 1 73 ? 2.988 4.793 -4.707 1 89.94 73 SER B CA 1
ATOM 1603 C C . SER B 1 73 ? 3.477 6.238 -4.656 1 89.94 73 SER B C 1
ATOM 1605 O O . SER B 1 73 ? 3.867 6.73 -3.596 1 89.94 73 SER B O 1
ATOM 1607 N N . SER B 1 74 ? 3.41 6.848 -5.75 1 89.25 74 SER B N 1
ATOM 1608 C CA . SER B 1 74 ? 3.715 8.273 -5.793 1 89.25 74 SER B CA 1
ATOM 1609 C C . SER B 1 74 ? 2.49 9.109 -5.441 1 89.25 74 SER B C 1
ATOM 1611 O O . SER B 1 74 ? 2.582 10.336 -5.32 1 89.25 74 SER B O 1
ATOM 1613 N N . ARG B 1 75 ? 1.379 8.477 -5.172 1 90.94 75 ARG B N 1
ATOM 1614 C CA . ARG B 1 75 ? 0.136 9.219 -4.992 1 90.94 75 ARG B CA 1
ATOM 1615 C C . ARG B 1 75 ? -0.364 9.109 -3.557 1 90.94 75 ARG B C 1
ATOM 1617 O O . ARG B 1 75 ? -1.292 9.82 -3.16 1 90.94 75 ARG B O 1
ATOM 1624 N N . GLU B 1 76 ? 0.246 8.266 -2.855 1 94 76 GLU B N 1
ATOM 1625 C CA . GLU B 1 76 ? -0.232 8.023 -1.496 1 94 76 GLU B CA 1
ATOM 1626 C C . GLU B 1 76 ? 0.883 8.227 -0.475 1 94 76 GLU B C 1
ATOM 1628 O O . GLU B 1 76 ? 2.062 8.055 -0.793 1 94 76 GLU B O 1
ATOM 1633 N N . MET B 1 77 ? 0.514 8.656 0.685 1 96.38 77 MET B N 1
ATOM 1634 C CA . MET B 1 77 ? 1.427 8.766 1.819 1 96.38 77 MET B CA 1
ATOM 1635 C C . MET B 1 77 ? 1.07 7.758 2.904 1 96.38 77 MET B C 1
ATOM 1637 O O . MET B 1 77 ? -0.09 7.656 3.307 1 96.38 77 MET B O 1
ATOM 1641 N N . PHE B 1 78 ? 2.07 7.043 3.279 1 97.5 78 PHE B N 1
ATOM 1642 C CA . PHE B 1 78 ? 1.891 6.09 4.367 1 97.5 78 PHE B CA 1
ATOM 1643 C C . PHE B 1 78 ? 2.512 6.617 5.656 1 97.5 78 PHE B C 1
ATOM 1645 O O . PHE B 1 78 ? 3.631 7.129 5.648 1 97.5 78 PHE B O 1
ATOM 1652 N N . VAL B 1 79 ? 1.794 6.395 6.73 1 98.62 79 VAL B N 1
ATOM 1653 C CA . VAL B 1 79 ? 2.316 6.691 8.062 1 98.62 79 VAL B CA 1
ATOM 1654 C C . VAL B 1 79 ? 2.383 5.41 8.891 1 98.62 79 VAL B C 1
ATOM 1656 O O . VAL B 1 79 ? 1.587 4.492 8.688 1 98.62 79 VAL B O 1
ATOM 1659 N N . LEU B 1 80 ? 3.305 5.359 9.75 1 98.62 80 LEU B N 1
ATOM 1660 C CA . LEU B 1 80 ? 3.465 4.223 10.648 1 98.62 80 LEU B CA 1
ATOM 1661 C C . LEU B 1 80 ? 2.496 4.312 11.82 1 98.62 80 LEU B C 1
ATOM 1663 O O . LEU B 1 80 ? 2.451 5.328 12.516 1 98.62 80 LEU B O 1
ATOM 1667 N N . VAL B 1 81 ? 1.77 3.254 12.039 1 98.81 81 VAL B N 1
ATOM 1668 C CA . VAL B 1 81 ? 0.873 3.195 13.195 1 98.81 81 VAL B CA 1
ATOM 1669 C C . VAL B 1 81 ? 1.261 2.025 14.094 1 98.81 81 VAL B C 1
ATOM 1671 O O . VAL B 1 81 ? 1.984 1.12 13.664 1 98.81 81 VAL B O 1
ATOM 1674 N N . GLU B 1 82 ? 0.881 2.066 15.297 1 98.38 82 GLU B N 1
ATOM 1675 C CA . GLU B 1 82 ? 0.937 0.933 16.219 1 98.38 82 GLU B CA 1
ATOM 1676 C C . GLU B 1 82 ? -0.445 0.319 16.422 1 98.38 82 GLU B C 1
ATOM 1678 O O . GLU B 1 82 ? -1.376 1.002 16.844 1 98.38 82 GLU B O 1
ATOM 1683 N N . TRP B 1 83 ? -0.602 -0.9 16.094 1 97.62 83 TRP B N 1
ATOM 1684 C CA . TRP B 1 83 ? -1.863 -1.628 16.172 1 97.62 83 TRP B CA 1
ATOM 1685 C C . TRP B 1 83 ? -1.622 -3.098 16.5 1 97.62 83 TRP B C 1
ATOM 1687 O O . TRP B 1 83 ? -0.804 -3.758 15.867 1 97.62 83 TRP B O 1
ATOM 1697 N N . MET B 1 84 ? -2.215 -3.652 17.594 1 94.94 84 MET B N 1
ATOM 1698 C CA . MET B 1 84 ? -2.086 -5.031 18.062 1 94.94 84 MET B CA 1
ATOM 1699 C C . MET B 1 84 ? -0.619 -5.43 18.188 1 94.94 84 MET B C 1
ATOM 1701 O O . MET B 1 84 ? -0.202 -6.461 17.656 1 94.94 84 MET B O 1
ATOM 1705 N N . ASP B 1 85 ? 0.187 -4.598 18.703 1 95.19 85 ASP B N 1
ATOM 1706 C CA . ASP B 1 85 ? 1.595 -4.805 19.031 1 95.19 85 ASP B CA 1
ATOM 1707 C C . ASP B 1 85 ? 2.445 -4.879 17.766 1 95.19 85 ASP B C 1
ATOM 1709 O O . ASP B 1 85 ? 3.51 -5.504 17.766 1 95.19 85 ASP B O 1
ATOM 1713 N N . ARG B 1 86 ? 1.918 -4.332 16.672 1 97.56 86 ARG B N 1
ATOM 1714 C CA . ARG B 1 86 ? 2.672 -4.238 15.422 1 97.56 86 ARG B CA 1
ATOM 1715 C C . ARG B 1 86 ? 2.781 -2.791 14.953 1 97.56 86 ARG B C 1
ATOM 1717 O O . ARG B 1 86 ? 1.914 -1.969 15.258 1 97.56 86 ARG B O 1
ATOM 1724 N N . GLU B 1 87 ? 3.879 -2.508 14.367 1 97.75 87 GLU B N 1
ATOM 1725 C CA . GLU B 1 87 ? 4.086 -1.221 13.711 1 97.75 87 GLU B CA 1
ATOM 1726 C C . GLU B 1 87 ? 4.133 -1.375 12.195 1 97.75 87 GLU B C 1
ATOM 1728 O O . GLU B 1 87 ? 4.941 -2.139 11.664 1 97.75 87 GLU B O 1
ATOM 1733 N N . PHE B 1 88 ? 3.281 -0.714 11.477 1 98.12 88 PHE B N 1
ATOM 1734 C CA . PHE B 1 88 ? 3.234 -0.807 10.023 1 98.12 88 PHE B CA 1
ATOM 1735 C C . PHE B 1 88 ? 2.551 0.418 9.43 1 98.12 88 PHE B C 1
ATOM 1737 O O . PHE B 1 88 ? 1.949 1.215 10.148 1 98.12 88 PHE B O 1
ATOM 1744 N N . GLY B 1 89 ? 2.668 0.552 8.172 1 98.12 89 GLY B N 1
ATOM 1745 C CA . GLY B 1 89 ? 2.193 1.738 7.48 1 98.12 89 GLY B CA 1
ATOM 1746 C C . GLY B 1 89 ? 0.743 1.634 7.043 1 98.12 89 GLY B C 1
ATOM 1747 O O . GLY B 1 89 ? 0.314 0.592 6.543 1 98.12 89 GLY B O 1
ATOM 1748 N N . VAL B 1 90 ? -0.047 2.643 7.25 1 98 90 VAL B N 1
ATOM 1749 C CA . VAL B 1 90 ? -1.378 2.814 6.68 1 98 90 VAL B CA 1
ATOM 1750 C C . VAL B 1 90 ? -1.46 4.152 5.949 1 98 90 VAL B C 1
ATOM 1752 O O . VAL B 1 90 ? -0.619 5.031 6.152 1 98 90 VAL B O 1
ATOM 1755 N N . LEU B 1 91 ? -2.418 4.242 5.09 1 97.25 91 LEU B N 1
ATOM 1756 C CA . LEU B 1 91 ? -2.574 5.473 4.32 1 97.25 91 LEU B CA 1
ATOM 1757 C C . LEU B 1 91 ? -2.951 6.637 5.23 1 97.25 91 LEU B C 1
ATOM 1759 O O . LEU B 1 91 ? -3.873 6.523 6.039 1 97.25 91 LEU B O 1
ATOM 1763 N N . LEU B 1 92 ? -2.211 7.727 5.109 1 98.19 92 LEU B N 1
ATOM 1764 C CA . LEU B 1 92 ? -2.562 8.93 5.852 1 98.19 92 LEU B CA 1
ATOM 1765 C C . LEU B 1 92 ? -3.959 9.414 5.477 1 98.19 92 LEU B C 1
ATOM 1767 O O . LEU B 1 92 ? -4.68 9.953 6.316 1 98.19 92 LEU B O 1
ATOM 1771 N N . SER B 1 93 ? -4.406 9.164 4.23 1 97.06 93 SER B N 1
ATOM 1772 C CA . SER B 1 93 ? -5.691 9.617 3.705 1 97.06 93 SER B CA 1
ATOM 1773 C C . SER B 1 93 ? -6.852 8.961 4.449 1 97.06 93 SER B C 1
ATOM 1775 O O . SER B 1 93 ? -7.977 9.461 4.418 1 97.06 93 SER B O 1
ATOM 1777 N N . GLN B 1 94 ? -6.656 7.855 5.117 1 97.56 94 GLN B N 1
ATOM 1778 C CA . GLN B 1 94 ? -7.77 7.191 5.789 1 97.56 94 GLN B CA 1
ATOM 1779 C C . GLN B 1 94 ? -7.875 7.633 7.242 1 97.56 94 GLN B C 1
ATOM 1781 O O . GLN B 1 94 ? -8.727 7.145 7.988 1 97.56 94 GLN B O 1
ATOM 1786 N N . LEU B 1 95 ? -6.969 8.547 7.672 1 98.5 95 LEU B N 1
ATOM 1787 C CA . LEU B 1 95 ? -6.883 8.906 9.086 1 98.5 95 LEU B CA 1
ATOM 1788 C C . LEU B 1 95 ? -7.301 10.359 9.297 1 98.5 95 LEU B C 1
ATOM 1790 O O . LEU B 1 95 ? -7.023 11.219 8.461 1 98.5 95 LEU B O 1
ATOM 1794 N N . GLU B 1 96 ? -7.926 10.617 10.367 1 98.38 96 GLU B N 1
ATOM 1795 C CA . GLU B 1 96 ? -8.148 11.953 10.906 1 98.38 96 GLU B CA 1
ATOM 1796 C C . GLU B 1 96 ? -7.355 12.172 12.195 1 98.38 96 GLU B C 1
ATOM 1798 O O . GLU B 1 96 ? -7.371 11.32 13.086 1 98.38 96 GLU B O 1
ATOM 1803 N N . VAL B 1 97 ? -6.691 13.281 12.188 1 98.38 97 VAL B N 1
ATOM 1804 C CA . VAL B 1 97 ? -5.91 13.547 13.391 1 98.38 97 VAL B CA 1
ATOM 1805 C C . VAL B 1 97 ? -6.824 14.055 14.5 1 98.38 97 VAL B C 1
ATOM 1807 O O . VAL B 1 97 ? -7.812 14.742 14.234 1 98.38 97 VAL B O 1
ATOM 1810 N N . LEU B 1 98 ? -6.605 13.797 15.672 1 97.5 98 LEU B N 1
ATOM 1811 C CA . LEU B 1 98 ? -7.441 14.188 16.797 1 97.5 98 LEU B CA 1
ATOM 1812 C C . LEU B 1 98 ? -6.852 15.391 17.531 1 97.5 98 LEU B C 1
ATOM 1814 O O . LEU B 1 98 ? -6.793 16.484 16.969 1 97.5 98 LEU B O 1
ATOM 1818 N N . ASP B 1 99 ? -6.184 15.352 18.703 1 96.06 99 ASP B N 1
ATOM 1819 C CA . ASP B 1 99 ? -5.598 16.438 19.484 1 96.06 99 ASP B CA 1
ATOM 1820 C C . ASP B 1 99 ? -4.109 16.594 19.172 1 96.06 99 ASP B C 1
ATOM 1822 O O . ASP B 1 99 ? -3.268 15.992 19.859 1 96.06 99 ASP B O 1
ATOM 1826 N N . VAL B 1 100 ? -3.889 17.453 18.141 1 9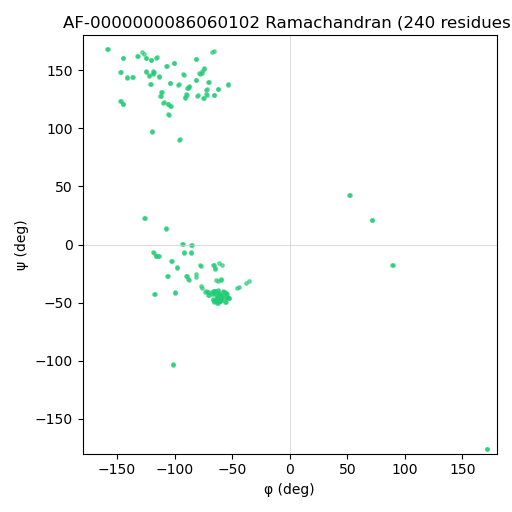8 100 VAL B N 1
ATOM 1827 C CA . VAL B 1 100 ? -2.51 17.641 17.703 1 98 100 VAL B CA 1
ATOM 1828 C C . VAL B 1 100 ? -2.166 19.125 17.688 1 98 100 VAL B C 1
ATOM 1830 O O . VAL B 1 100 ? -3.049 19.969 17.844 1 98 100 VAL B O 1
ATOM 1833 N N . ASP B 1 101 ? -0.859 19.453 17.625 1 98.31 101 ASP B N 1
ATOM 1834 C CA . ASP B 1 101 ? -0.442 20.828 17.453 1 98.31 101 ASP B CA 1
ATOM 1835 C C . ASP B 1 101 ? -0.864 21.359 16.078 1 98.31 101 ASP B C 1
ATOM 1837 O O . ASP B 1 101 ? -1.217 20.594 15.188 1 98.31 101 ASP B O 1
ATOM 1841 N N . GLN B 1 102 ? -0.813 22.594 15.875 1 97.69 102 GLN B N 1
ATOM 1842 C CA . GLN B 1 102 ? -1.33 23.266 14.688 1 97.69 102 GLN B CA 1
ATOM 1843 C C . GLN B 1 102 ? -0.536 22.875 13.445 1 97.69 102 GLN B C 1
ATOM 1845 O O . GLN B 1 102 ? -1.106 22.688 12.367 1 97.69 102 GLN B O 1
ATOM 1850 N N . ASP B 1 103 ? 0.812 22.75 13.57 1 98 103 ASP B N 1
ATOM 1851 C CA . ASP B 1 103 ? 1.641 22.391 12.422 1 98 103 ASP B CA 1
ATOM 1852 C C . ASP B 1 103 ? 1.243 21.016 11.875 1 98 103 ASP B C 1
ATOM 1854 O O . ASP B 1 103 ? 1.126 20.844 10.656 1 98 103 ASP B O 1
ATOM 1858 N N . THR B 1 104 ? 1.081 20.078 12.82 1 98.56 104 THR B N 1
ATOM 1859 C CA . THR B 1 104 ? 0.645 18.75 12.43 1 98.56 104 THR B CA 1
ATOM 1860 C C . THR B 1 104 ? -0.729 18.797 11.773 1 98.56 104 THR B C 1
ATOM 1862 O O . THR B 1 104 ? -0.937 18.203 10.711 1 98.56 104 THR B O 1
ATOM 1865 N N . ARG B 1 105 ? -1.621 19.5 12.312 1 98.12 105 ARG B N 1
ATOM 1866 C CA . ARG B 1 105 ? -2.969 19.625 11.766 1 98.12 105 ARG B CA 1
ATOM 1867 C C . ARG B 1 105 ? -2.938 20.234 10.367 1 98.12 105 ARG B C 1
ATOM 1869 O O . ARG B 1 105 ? -3.568 19.703 9.445 1 98.12 105 ARG B O 1
ATOM 1876 N N . ASP B 1 106 ? -2.186 21.281 10.219 1 96.75 106 ASP B N 1
ATOM 1877 C CA . ASP B 1 106 ? -2.098 21.938 8.922 1 96.75 106 ASP B CA 1
ATOM 1878 C C . ASP B 1 106 ? -1.511 21.016 7.863 1 96.75 106 ASP B C 1
ATOM 1880 O O . ASP B 1 106 ? -2 20.969 6.734 1 96.75 106 ASP B O 1
ATOM 1884 N N . ALA B 1 107 ? -0.475 20.344 8.258 1 97.81 107 ALA B N 1
ATOM 1885 C CA . ALA B 1 107 ? 0.203 19.469 7.312 1 97.81 107 ALA B CA 1
ATOM 1886 C C . ALA B 1 107 ? -0.729 18.359 6.832 1 97.81 107 ALA B C 1
ATOM 1888 O O . ALA B 1 107 ? -0.81 18.078 5.633 1 97.81 107 ALA B O 1
ATOM 1889 N N . VAL B 1 108 ? -1.428 17.719 7.742 1 97.94 108 VAL B N 1
ATOM 1890 C CA . VAL B 1 108 ? -2.336 16.641 7.402 1 97.94 108 VAL B CA 1
ATOM 1891 C C . VAL B 1 108 ? -3.496 17.172 6.562 1 97.94 108 VAL B C 1
ATOM 1893 O O . VAL B 1 108 ? -3.889 16.547 5.57 1 97.94 108 VAL B O 1
ATOM 1896 N N . ASP B 1 109 ? -4.004 18.297 6.934 1 95.69 109 ASP B N 1
ATOM 1897 C CA . ASP B 1 109 ? -5.074 18.922 6.16 1 95.69 109 ASP B CA 1
ATOM 1898 C C . ASP B 1 109 ? -4.609 19.25 4.742 1 95.69 109 ASP B C 1
ATOM 1900 O O . ASP B 1 109 ? -5.363 19.062 3.783 1 95.69 109 ASP B O 1
ATOM 1904 N N . ASP B 1 110 ? -3.422 19.812 4.656 1 96.31 110 ASP B N 1
ATOM 1905 C CA . ASP B 1 110 ? -2.861 20.094 3.338 1 96.31 110 ASP B CA 1
ATOM 1906 C C . ASP B 1 110 ? -2.822 18.844 2.477 1 96.31 110 ASP B C 1
ATOM 1908 O O . ASP B 1 110 ? -3.174 18.875 1.296 1 96.31 110 ASP B O 1
ATOM 1912 N N . TRP B 1 111 ? -2.402 17.781 3.027 1 96.81 111 TRP B N 1
ATOM 1913 C CA . TRP B 1 111 ? -2.33 16.531 2.289 1 96.81 111 TRP B CA 1
ATOM 1914 C C . TRP B 1 111 ? -3.719 16.078 1.856 1 96.81 111 TRP B C 1
ATOM 1916 O O . TRP B 1 111 ? -3.924 15.703 0.698 1 96.81 111 TRP B O 1
ATOM 1926 N N . HIS B 1 112 ? -4.641 16.031 2.736 1 96.62 112 HIS B N 1
ATOM 1927 C CA . HIS B 1 112 ? -6 15.633 2.402 1 96.62 112 HIS B CA 1
ATOM 1928 C C . HIS B 1 112 ? -6.562 16.484 1.27 1 96.62 112 HIS B C 1
ATOM 1930 O O . HIS B 1 112 ? -7.211 15.969 0.36 1 96.62 112 HIS B O 1
ATOM 1936 N N . TYR B 1 113 ? -6.289 17.734 1.377 1 95.06 113 TYR B N 1
ATOM 1937 C CA . TYR B 1 113 ? -6.719 18.672 0.335 1 95.06 113 TYR B CA 1
ATOM 1938 C C . TYR B 1 113 ? -6.09 18.312 -1.006 1 95.06 113 TYR B C 1
ATOM 1940 O O . TYR B 1 113 ? -6.777 18.25 -2.025 1 95.06 113 TYR B O 1
ATOM 1948 N N . TRP B 1 114 ? -4.824 18.109 -0.982 1 93.75 114 TRP B N 1
ATOM 1949 C CA . TRP B 1 114 ? -4.059 17.781 -2.184 1 93.75 114 TRP B CA 1
ATOM 1950 C C . TRP B 1 114 ? -4.477 16.422 -2.744 1 93.75 114 TRP B C 1
ATOM 1952 O O . TRP B 1 114 ? -4.668 16.281 -3.955 1 93.75 114 TRP B O 1
ATOM 1962 N N . ASN B 1 115 ? -4.531 15.422 -1.854 1 91.94 115 ASN B N 1
ATOM 1963 C CA . ASN B 1 115 ? -4.852 14.055 -2.229 1 91.94 115 ASN B CA 1
ATOM 1964 C C . ASN B 1 115 ? -6.262 13.938 -2.797 1 91.94 115 ASN B C 1
ATOM 1966 O O . ASN B 1 115 ? -6.508 13.156 -3.715 1 91.94 115 ASN B O 1
ATOM 1970 N N . GLY B 1 116 ? -7.254 14.539 -2.197 1 82.31 116 GLY B N 1
ATOM 1971 C CA . GLY B 1 116 ? -8.617 14.562 -2.705 1 82.31 116 GLY B CA 1
ATOM 1972 C C . GLY B 1 116 ? -8.742 15.281 -4.035 1 82.31 116 GLY B C 1
ATOM 1973 O O . GLY B 1 116 ? -9.57 14.906 -4.875 1 82.31 116 GLY B O 1
ATOM 1974 N N . ASP B 1 117 ? -8.125 16.484 -4.199 1 61.78 117 ASP B N 1
ATOM 1975 C CA . ASP B 1 117 ? -8.172 17.344 -5.375 1 61.78 117 ASP B CA 1
ATOM 1976 C C . ASP B 1 117 ? -7.191 16.875 -6.441 1 61.78 117 ASP B C 1
ATOM 1978 O O . ASP B 1 117 ? -7.168 17.406 -7.555 1 61.78 117 ASP B O 1
ATOM 1982 N N . GLY B 1 118 ? -6.141 16.188 -6.098 1 48.03 118 GLY B N 1
ATOM 1983 C CA . GLY B 1 118 ? -5.094 15.805 -7.031 1 48.03 118 GLY B CA 1
ATOM 1984 C C . GLY B 1 118 ? -5.625 15.414 -8.398 1 48.03 118 GLY B C 1
ATOM 1985 O O . GLY B 1 118 ? -4.852 15.219 -9.336 1 48.03 118 GLY B O 1
ATOM 1986 N N . ASP B 1 119 ? -6.75 14.844 -8.516 1 43.59 119 ASP B N 1
ATOM 1987 C CA . ASP B 1 119 ? -7.203 14.734 -9.898 1 43.59 119 ASP B CA 1
ATOM 1988 C C . ASP B 1 119 ? -7.32 16.109 -10.547 1 43.59 119 ASP B C 1
ATOM 1990 O O . ASP B 1 119 ? -7.473 16.219 -11.766 1 43.59 119 ASP B O 1
ATOM 1994 N N . ARG B 1 120 ? -7.367 17.156 -9.914 1 37.53 120 ARG B N 1
ATOM 1995 C CA . ARG B 1 120 ? -7.695 18.391 -10.617 1 37.53 120 ARG B CA 1
ATOM 1996 C C . ARG B 1 120 ? -6.438 19.188 -10.93 1 37.53 120 ARG B C 1
ATOM 1998 O O . ARG B 1 120 ? -6.445 20.047 -11.82 1 37.53 120 ARG B O 1
ATOM 2005 N N . LEU B 1 121 ? -5.523 19.344 -10.188 1 38 121 LEU B N 1
ATOM 2006 C CA . LEU B 1 121 ? -4.434 20.25 -10.5 1 38 121 LEU B CA 1
ATOM 2007 C C . LEU B 1 121 ? -3.477 19.641 -11.508 1 38 121 LEU B C 1
ATOM 2009 O O . LEU B 1 121 ? -2.545 20.297 -11.977 1 38 121 LEU B O 1
ATOM 2013 N N . GLY B 1 122 ? -3.455 18.328 -11.734 1 34.12 122 GLY B N 1
ATOM 2014 C CA . GLY B 1 122 ? -2.559 17.844 -12.781 1 34.12 122 GLY B CA 1
ATOM 2015 C C . GLY B 1 122 ? -3.152 17.953 -14.172 1 34.12 122 GLY B C 1
ATOM 2016 O O . GLY B 1 122 ? -4.371 18.031 -14.328 1 34.12 122 GLY B O 1
#

pLDDT: mean 92.59, std 12.47, range [34.12, 98.88]

Organism: NCBI:txid261290

Radius of gyration: 19.62 Å; Cα contacts (8 Å, |Δi|>4): 393; chains: 2; bounding box: 31×58×45 Å